Protein AF-A0A938FQN4-F1 (afdb_monomer_lite)

Radius of gyration: 18.17 Å; chains: 1; bounding box: 41×41×53 Å

pLDDT: mean 82.66, std 16.76, range [34.72, 97.75]

Sequence (259 aa):
MSNLNVIVISVPNSNRLNPLKAQLYLSNKFRVYIQAAEMFDKHASEFSPNYSKQKQIYGRHLSEGEIGCTISHWTIYKNFRFSDAPCIILEDDARIPNITNFESLIEKFIRHNSSKNAVLSLLPWRQEMAHDKFRPKINRLVGRTPLTVGYVITPRAMQELYLVNKDYAYLPDWPPSSTVFYTSVTGVISHGDDETFSLIDVRGRFEVARNSLLYRLRLRCNLRPLQHFENFTEYLRALFLPGITWRLDVIRMKLFYFL

Structure (mmCIF, N/CA/C/O backbone):
data_AF-A0A938FQN4-F1
#
_entry.id   AF-A0A938FQN4-F1
#
loop_
_atom_site.group_PDB
_atom_site.id
_atom_site.type_symbol
_atom_site.label_atom_id
_atom_site.label_alt_id
_atom_site.label_comp_id
_atom_site.label_asym_id
_atom_site.label_entity_id
_atom_site.label_seq_id
_atom_site.pdbx_PDB_ins_code
_atom_site.Cartn_x
_atom_site.Cartn_y
_atom_site.Cartn_z
_atom_site.occupancy
_atom_site.B_iso_or_equiv
_atom_site.auth_seq_id
_atom_site.auth_comp_id
_atom_site.auth_asym_id
_atom_site.auth_atom_id
_atom_site.pdbx_PDB_model_num
ATOM 1 N N . MET A 1 1 ? -12.199 -11.218 20.299 1.00 56.75 1 MET A N 1
ATOM 2 C CA . MET A 1 1 ? -11.813 -11.097 18.874 1.00 56.75 1 MET A CA 1
ATOM 3 C C . MET A 1 1 ? -10.458 -11.758 18.714 1.00 56.75 1 MET A C 1
ATOM 5 O O . MET A 1 1 ? -9.649 -11.620 19.620 1.00 56.75 1 MET A O 1
ATOM 9 N N . SER A 1 2 ? -10.233 -12.511 17.637 1.00 75.06 2 SER A N 1
ATOM 10 C CA . SER A 1 2 ? -8.899 -13.031 17.311 1.00 75.06 2 SER A CA 1
ATOM 11 C C . SER A 1 2 ? -7.925 -11.874 17.083 1.00 75.06 2 SER A C 1
ATOM 13 O O . SER A 1 2 ? -8.333 -10.838 16.554 1.00 75.06 2 SER A O 1
ATOM 15 N N . ASN A 1 3 ? -6.659 -12.050 17.461 1.00 87.88 3 ASN A N 1
ATOM 16 C CA . ASN A 1 3 ? -5.632 -11.036 17.225 1.00 87.88 3 ASN A CA 1
ATOM 17 C C . ASN A 1 3 ? -5.502 -10.745 15.722 1.00 87.88 3 ASN A C 1
ATOM 19 O O . ASN A 1 3 ? -5.521 -11.665 14.902 1.00 87.88 3 ASN A O 1
ATOM 23 N N . LEU A 1 4 ? -5.372 -9.467 15.369 1.00 94.38 4 LEU A N 1
ATOM 24 C CA . LEU A 1 4 ? -5.142 -9.024 13.998 1.00 94.38 4 LEU A CA 1
ATOM 25 C C . LEU A 1 4 ? -3.674 -9.232 13.631 1.00 94.38 4 LEU A C 1
ATOM 27 O O . LEU A 1 4 ? -2.775 -8.863 14.389 1.00 94.38 4 LEU A O 1
ATOM 31 N N . ASN A 1 5 ? -3.433 -9.802 12.454 1.00 96.56 5 ASN A N 1
ATOM 32 C CA . ASN A 1 5 ? -2.081 -10.012 11.952 1.00 96.56 5 ASN A CA 1
ATOM 33 C C . ASN A 1 5 ? -1.498 -8.676 11.476 1.00 96.56 5 ASN A C 1
ATOM 35 O O . ASN A 1 5 ? -2.072 -8.021 10.603 1.00 96.56 5 ASN A O 1
ATOM 39 N N . VAL A 1 6 ? -0.349 -8.299 12.032 1.00 97.75 6 VAL A N 1
ATOM 40 C CA . VAL A 1 6 ? 0.465 -7.162 11.592 1.00 97.75 6 VAL A CA 1
ATOM 41 C C . VAL A 1 6 ? 1.744 -7.722 10.992 1.00 97.75 6 VAL A C 1
ATOM 43 O O . VAL A 1 6 ? 2.534 -8.332 11.705 1.00 97.75 6 VAL A O 1
ATOM 46 N N . ILE A 1 7 ? 1.951 -7.530 9.697 1.00 97.56 7 ILE A N 1
ATOM 47 C CA . ILE A 1 7 ? 3.187 -7.884 9.008 1.00 97.56 7 ILE A CA 1
ATOM 48 C C . ILE A 1 7 ? 4.024 -6.618 8.863 1.00 97.56 7 ILE A C 1
ATOM 50 O O . ILE A 1 7 ? 3.559 -5.634 8.289 1.00 97.56 7 ILE A O 1
ATOM 54 N N . VAL A 1 8 ? 5.247 -6.642 9.381 1.00 97.19 8 VAL A N 1
ATOM 55 C CA . VAL A 1 8 ? 6.188 -5.527 9.283 1.00 97.19 8 VAL A CA 1
ATOM 56 C C . VAL A 1 8 ? 7.325 -5.896 8.340 1.00 97.19 8 VAL A C 1
ATOM 58 O O . VAL A 1 8 ? 8.021 -6.884 8.579 1.00 97.19 8 VAL A O 1
ATOM 61 N N . ILE A 1 9 ? 7.511 -5.102 7.288 1.00 95.69 9 ILE A N 1
ATOM 62 C CA . ILE A 1 9 ? 8.652 -5.175 6.374 1.00 95.69 9 ILE A CA 1
ATOM 63 C C . ILE A 1 9 ? 9.819 -4.454 7.040 1.00 95.69 9 ILE A C 1
ATOM 65 O O . ILE A 1 9 ? 9.741 -3.252 7.276 1.00 95.69 9 ILE A O 1
ATOM 69 N N . SER A 1 10 ? 10.890 -5.177 7.351 1.00 95.31 10 SER A N 1
ATOM 70 C CA . SER A 1 10 ? 12.053 -4.623 8.046 1.00 95.31 10 SER A CA 1
ATOM 71 C C . SER A 1 10 ? 13.308 -4.754 7.214 1.00 95.31 10 SER A C 1
ATOM 73 O O . SER A 1 10 ? 13.647 -5.852 6.771 1.00 95.31 10 SER A O 1
ATOM 75 N N . VAL A 1 11 ? 14.055 -3.659 7.083 1.00 91.62 11 VAL A N 1
ATOM 76 C CA . VAL A 1 11 ? 15.388 -3.705 6.483 1.00 91.62 11 VAL A CA 1
ATOM 77 C C . VAL A 1 11 ? 16.267 -4.655 7.313 1.00 91.62 11 VAL A C 1
ATOM 79 O O . VAL A 1 11 ? 16.317 -4.514 8.543 1.00 91.62 11 VAL A O 1
ATOM 82 N N . PRO A 1 12 ? 16.937 -5.641 6.686 1.00 89.81 12 PRO A N 1
ATOM 83 C CA . PRO A 1 12 ? 17.805 -6.570 7.400 1.00 89.81 12 PRO A CA 1
ATOM 84 C C . PRO A 1 12 ? 18.898 -5.842 8.189 1.00 89.81 12 PRO A C 1
ATOM 86 O O . PRO A 1 12 ? 19.458 -4.855 7.717 1.00 89.81 12 PRO A O 1
ATOM 89 N N . ASN A 1 13 ? 19.221 -6.348 9.382 1.00 89.81 13 ASN A N 1
ATOM 90 C CA . ASN A 1 13 ? 20.274 -5.809 10.257 1.00 89.81 13 ASN A CA 1
ATOM 91 C C . ASN A 1 13 ? 20.103 -4.321 10.628 1.00 89.81 13 ASN A C 1
ATOM 93 O O . ASN A 1 13 ? 21.078 -3.641 10.945 1.00 89.81 13 ASN A O 1
ATOM 97 N N . SER A 1 14 ? 18.871 -3.808 10.595 1.00 88.12 14 SER A N 1
ATOM 98 C CA . SER A 1 14 ? 18.554 -2.424 10.936 1.00 88.12 14 SER A CA 1
ATOM 99 C C . SER A 1 14 ? 17.856 -2.306 12.291 1.00 88.12 14 SER A C 1
ATOM 101 O O . SER A 1 14 ? 17.026 -3.137 12.653 1.00 88.12 14 SER A O 1
ATOM 103 N N . ASN A 1 15 ? 18.130 -1.214 13.010 1.00 89.62 15 ASN A N 1
ATOM 104 C CA . ASN A 1 15 ? 17.417 -0.854 14.242 1.00 89.62 15 ASN A CA 1
ATOM 105 C C . ASN A 1 15 ? 16.137 -0.036 13.986 1.00 89.62 15 ASN A C 1
ATOM 107 O O . ASN A 1 15 ? 15.420 0.273 14.939 1.00 89.62 15 ASN A O 1
ATOM 111 N N . ARG A 1 16 ? 15.825 0.291 12.719 1.00 88.88 16 ARG A N 1
ATOM 112 C CA . ARG A 1 16 ? 14.669 1.122 12.316 1.00 88.88 16 ARG A CA 1
ATOM 113 C C . ARG A 1 16 ? 13.332 0.591 12.832 1.00 88.88 16 ARG A C 1
ATOM 115 O O . ARG A 1 16 ? 12.449 1.380 13.141 1.00 88.88 16 ARG A O 1
ATOM 122 N N . LEU A 1 17 ? 13.218 -0.728 12.988 1.00 93.62 17 LEU A N 1
ATOM 123 C CA . LEU A 1 17 ? 12.026 -1.415 13.481 1.00 93.62 17 LEU A CA 1
ATOM 124 C C . LEU A 1 17 ? 11.711 -1.132 14.960 1.00 93.62 17 LEU A C 1
ATOM 126 O O . LEU A 1 17 ? 10.553 -1.239 15.368 1.00 93.62 17 LEU A O 1
ATOM 130 N N . ASN A 1 18 ? 12.715 -0.823 15.787 1.00 94.38 18 ASN A N 1
ATOM 131 C CA . ASN A 1 18 ? 12.554 -0.813 17.245 1.00 94.38 18 ASN A CA 1
ATOM 132 C C . ASN A 1 18 ? 11.465 0.162 17.735 1.00 94.38 18 ASN A C 1
ATOM 134 O O . ASN A 1 18 ? 10.623 -0.273 18.528 1.00 94.38 18 ASN A O 1
ATOM 138 N N . PRO A 1 19 ? 11.396 1.420 17.251 1.00 93.81 19 PRO A N 1
ATOM 139 C CA . PRO A 1 19 ? 10.337 2.345 17.650 1.00 93.81 19 PRO A CA 1
ATOM 140 C C . PRO A 1 19 ? 8.936 1.842 17.279 1.00 93.81 19 PRO A C 1
ATOM 142 O O . PRO A 1 19 ? 8.037 1.840 18.121 1.00 93.81 19 PRO A O 1
ATOM 145 N N . LEU A 1 20 ? 8.753 1.338 16.053 1.00 95.50 20 LEU A N 1
ATOM 146 C CA . LEU A 1 20 ? 7.467 0.796 15.608 1.00 95.50 20 LEU A CA 1
ATOM 147 C C . LEU A 1 20 ? 7.059 -0.434 16.428 1.00 95.50 20 LEU A C 1
ATOM 149 O O . LEU A 1 20 ? 5.905 -0.568 16.838 1.00 95.50 20 LEU A O 1
ATOM 153 N N . LYS A 1 21 ? 8.010 -1.328 16.707 1.00 96.00 21 LYS A N 1
ATOM 154 C CA . LYS A 1 21 ? 7.782 -2.525 17.522 1.00 96.00 21 LYS A CA 1
ATOM 155 C C . LYS A 1 21 ? 7.320 -2.155 18.934 1.00 96.00 21 LYS A C 1
ATOM 157 O O . LYS A 1 21 ? 6.360 -2.746 19.424 1.00 96.00 21 LYS A O 1
ATOM 162 N N . ALA A 1 22 ? 7.946 -1.153 19.556 1.00 95.62 22 ALA A N 1
ATOM 163 C CA . ALA A 1 22 ? 7.526 -0.641 20.859 1.00 95.62 22 ALA A CA 1
ATOM 164 C C . ALA A 1 22 ? 6.091 -0.083 20.823 1.00 95.62 22 ALA A C 1
ATOM 166 O O . ALA A 1 22 ? 5.298 -0.393 21.709 1.00 95.62 22 ALA A O 1
ATOM 167 N N . GLN A 1 23 ? 5.730 0.667 19.774 1.00 96.44 23 GLN A N 1
ATOM 168 C CA . GLN A 1 23 ? 4.374 1.203 19.589 1.00 96.44 23 GLN A CA 1
ATOM 169 C C . GLN A 1 23 ? 3.323 0.099 19.397 1.00 96.44 23 GLN A C 1
ATOM 171 O O . GLN A 1 23 ? 2.247 0.169 19.989 1.00 96.44 23 GLN A O 1
ATOM 176 N N . LEU A 1 24 ? 3.627 -0.937 18.608 1.00 97.12 24 LEU A N 1
ATOM 177 C CA . LEU A 1 24 ? 2.714 -2.062 18.376 1.00 97.12 24 LEU A CA 1
ATOM 178 C C . LEU A 1 24 ? 2.446 -2.869 19.655 1.00 97.12 24 LEU A C 1
ATOM 180 O O . LEU A 1 24 ? 1.319 -3.320 19.854 1.00 97.12 24 LEU A O 1
ATOM 184 N N . TYR A 1 25 ? 3.439 -3.012 20.540 1.00 95.50 25 TYR A N 1
ATOM 185 C CA . TYR A 1 25 ? 3.278 -3.716 21.819 1.00 95.50 25 TYR A CA 1
ATOM 186 C C . TYR A 1 25 ? 2.471 -2.959 22.875 1.00 95.50 25 TYR A C 1
ATOM 188 O O . TYR A 1 25 ? 2.117 -3.547 23.896 1.00 95.50 25 TYR A O 1
ATOM 196 N N . LEU A 1 26 ? 2.112 -1.696 22.625 1.00 96.44 26 LEU A N 1
ATOM 197 C CA . LEU A 1 26 ? 1.128 -0.994 23.452 1.00 96.44 26 LEU A CA 1
ATOM 198 C C . LEU A 1 26 ? -0.282 -1.593 23.309 1.00 96.44 26 LEU A C 1
ATOM 200 O O . LEU A 1 26 ? -1.150 -1.310 24.132 1.00 96.44 26 LEU A O 1
ATOM 204 N N . SER A 1 27 ? -0.515 -2.421 22.284 1.00 95.88 27 SER A N 1
ATOM 205 C CA . SER A 1 27 ? -1.771 -3.130 22.057 1.00 95.88 27 SER A CA 1
ATOM 206 C C . SER A 1 27 ? -1.621 -4.634 22.263 1.00 95.88 27 SER A C 1
ATOM 208 O O . SER A 1 27 ? -0.691 -5.265 21.764 1.00 95.88 27 SER A O 1
ATOM 210 N N . ASN A 1 28 ? -2.611 -5.243 22.915 1.00 95.62 28 ASN A N 1
ATOM 211 C CA . ASN A 1 28 ? -2.743 -6.698 23.008 1.00 95.62 28 ASN A CA 1
ATOM 212 C C . ASN A 1 28 ? -3.548 -7.312 21.846 1.00 95.62 28 ASN A C 1
ATOM 214 O O . ASN A 1 28 ? -3.720 -8.531 21.802 1.00 95.62 28 ASN A O 1
ATOM 218 N N . LYS A 1 29 ? -4.048 -6.495 20.907 1.00 95.75 29 LYS A N 1
ATOM 219 C CA . LYS A 1 29 ? -4.882 -6.946 19.781 1.00 95.75 29 LYS A CA 1
ATOM 220 C C . LYS A 1 29 ? -4.071 -7.416 18.580 1.00 95.75 29 LYS A C 1
ATOM 222 O O . LYS A 1 29 ? -4.647 -7.985 17.653 1.00 95.75 29 LYS A O 1
ATOM 227 N N . PHE A 1 30 ? -2.764 -7.167 18.559 1.00 96.50 30 PHE A N 1
ATOM 228 C CA . PHE A 1 30 ? -1.920 -7.422 17.398 1.00 96.50 30 PHE A CA 1
ATOM 229 C C . PHE A 1 30 ? -1.044 -8.655 17.573 1.00 96.50 30 PHE A C 1
ATOM 231 O O . PHE A 1 30 ? -0.396 -8.857 18.599 1.00 96.50 30 PHE A O 1
ATOM 238 N N . ARG A 1 31 ? -0.986 -9.471 16.521 1.00 96.38 31 ARG A N 1
ATOM 239 C CA . ARG A 1 31 ? 0.025 -10.510 16.351 1.00 96.38 31 ARG A CA 1
ATOM 240 C C . ARG A 1 31 ? 1.020 -10.032 15.303 1.00 96.38 31 ARG A C 1
ATOM 242 O O . ARG A 1 31 ? 0.678 -9.938 14.128 1.00 96.38 31 ARG A O 1
ATOM 249 N N . VAL A 1 32 ? 2.231 -9.712 15.747 1.00 96.75 32 VAL A N 1
ATOM 250 C CA . VAL A 1 32 ? 3.262 -9.112 14.896 1.00 96.75 32 VAL A CA 1
ATOM 251 C C . VAL A 1 32 ? 4.122 -10.196 14.245 1.00 96.75 32 VAL A C 1
ATOM 253 O O . VAL A 1 32 ? 4.671 -11.058 14.931 1.00 96.75 32 VAL A O 1
ATOM 256 N N . TYR A 1 33 ? 4.258 -10.118 12.926 1.00 96.81 33 TYR A N 1
ATOM 257 C CA . TYR A 1 33 ? 5.154 -10.909 12.091 1.00 96.81 33 TYR A CA 1
ATOM 258 C C . TYR A 1 33 ? 6.185 -9.967 11.481 1.00 96.81 33 TYR A C 1
ATOM 260 O O . TYR A 1 33 ? 5.820 -8.947 10.903 1.00 96.81 33 TYR A O 1
ATOM 268 N N . ILE A 1 34 ? 7.464 -10.303 11.601 1.00 96.44 34 ILE A N 1
ATOM 269 C CA . ILE A 1 34 ? 8.542 -9.527 10.988 1.00 96.44 34 ILE A CA 1
ATOM 270 C C . ILE A 1 34 ? 8.972 -10.269 9.732 1.00 96.44 34 ILE A C 1
ATOM 272 O O . ILE A 1 34 ? 9.336 -11.443 9.800 1.00 96.44 34 ILE A O 1
ATOM 276 N N . GLN A 1 35 ? 8.922 -9.581 8.599 1.00 95.69 35 GLN A N 1
ATOM 277 C CA . GLN A 1 35 ? 9.415 -10.072 7.326 1.00 95.69 35 GLN A CA 1
ATOM 278 C C . GLN A 1 35 ? 10.597 -9.208 6.894 1.00 95.69 35 GLN A C 1
ATOM 280 O O . GLN A 1 35 ? 10.508 -7.982 6.876 1.00 95.69 35 GLN A O 1
ATOM 285 N N . ALA A 1 36 ? 11.715 -9.852 6.568 1.00 95.38 36 ALA A N 1
ATOM 286 C CA . ALA A 1 36 ? 12.864 -9.155 6.016 1.00 95.38 36 ALA A CA 1
ATOM 287 C C . ALA A 1 36 ? 12.484 -8.502 4.678 1.00 95.38 36 ALA A C 1
ATOM 289 O O . ALA A 1 36 ? 11.817 -9.123 3.848 1.00 95.38 36 ALA A O 1
ATOM 290 N N . ALA A 1 37 ? 12.891 -7.249 4.494 1.00 93.44 37 ALA A N 1
ATOM 291 C CA . ALA A 1 37 ? 12.783 -6.560 3.222 1.00 93.44 37 ALA A CA 1
ATOM 292 C C . ALA A 1 37 ? 13.700 -7.233 2.196 1.00 93.44 37 ALA A C 1
ATOM 294 O O . ALA A 1 37 ? 14.844 -7.584 2.494 1.00 93.44 37 ALA A O 1
ATOM 295 N N . GLU A 1 38 ? 13.188 -7.379 0.984 1.00 93.62 38 GLU A N 1
ATOM 296 C CA . GLU A 1 38 ? 13.918 -7.903 -0.159 1.00 93.62 38 GLU A CA 1
ATOM 297 C C . GLU A 1 38 ? 14.834 -6.809 -0.709 1.00 93.62 38 GLU A C 1
ATOM 299 O O . GLU A 1 38 ? 14.377 -5.778 -1.212 1.00 93.62 38 GLU A O 1
ATOM 304 N N . MET A 1 39 ? 16.142 -7.037 -0.608 1.00 90.88 39 MET A N 1
ATOM 305 C CA . MET A 1 39 ? 17.167 -6.139 -1.134 1.00 90.88 39 MET A CA 1
ATOM 306 C C . MET A 1 39 ? 17.512 -6.586 -2.555 1.00 90.88 39 MET A C 1
ATOM 308 O O . MET A 1 39 ? 18.326 -7.486 -2.751 1.00 90.88 39 MET A O 1
ATOM 312 N N . PHE A 1 40 ? 16.837 -6.006 -3.549 1.00 92.94 40 PHE A N 1
ATOM 313 C CA . PHE A 1 40 ? 17.068 -6.361 -4.946 1.00 92.94 40 PHE A CA 1
ATOM 314 C C . PHE A 1 40 ? 18.431 -5.854 -5.423 1.00 92.94 40 PHE A C 1
ATOM 316 O O . PHE A 1 40 ? 18.732 -4.672 -5.296 1.00 92.94 40 PHE A O 1
ATOM 323 N N . ASP A 1 41 ? 19.203 -6.749 -6.029 1.00 92.06 41 ASP A N 1
ATOM 324 C CA . ASP A 1 41 ? 20.450 -6.462 -6.734 1.00 92.06 41 ASP A CA 1
ATOM 325 C C . ASP A 1 41 ? 20.343 -7.100 -8.120 1.00 92.06 41 ASP A C 1
ATOM 327 O O . ASP A 1 41 ? 20.080 -8.301 -8.242 1.00 92.06 41 ASP A O 1
ATOM 331 N N . LYS A 1 42 ? 20.527 -6.309 -9.179 1.00 89.69 42 LYS A N 1
ATOM 332 C CA . LYS A 1 42 ? 20.345 -6.787 -10.557 1.00 89.69 42 LYS A CA 1
ATOM 333 C C . LYS A 1 42 ? 21.285 -7.942 -10.945 1.00 89.69 42 LYS A C 1
ATOM 335 O O . LYS A 1 42 ? 20.978 -8.685 -11.877 1.00 89.69 42 LYS A O 1
ATOM 340 N N . HIS A 1 43 ? 22.431 -8.064 -10.286 1.00 90.69 43 HIS A N 1
ATOM 341 C CA . HIS A 1 43 ? 23.464 -9.054 -10.577 1.00 90.69 43 HIS A CA 1
ATOM 342 C C . HIS A 1 43 ? 23.405 -10.279 -9.660 1.00 90.69 43 HIS A C 1
ATOM 344 O O . HIS A 1 43 ? 23.917 -11.329 -10.047 1.00 90.69 43 HIS A O 1
ATOM 350 N N . ALA A 1 44 ? 22.788 -10.162 -8.482 1.00 89.56 44 ALA A N 1
ATOM 351 C CA . ALA A 1 44 ? 22.719 -11.244 -7.496 1.00 89.56 44 ALA A CA 1
ATOM 352 C C . ALA A 1 44 ? 21.306 -11.815 -7.269 1.00 89.56 44 ALA A C 1
ATOM 354 O O . ALA A 1 44 ? 21.174 -12.901 -6.707 1.00 89.56 44 ALA A O 1
ATOM 355 N N . SER A 1 45 ? 20.249 -11.106 -7.673 1.00 89.88 45 SER A N 1
ATOM 356 C CA . SER A 1 45 ? 18.867 -11.515 -7.410 1.00 89.88 45 SER A CA 1
ATOM 357 C C . SER A 1 45 ? 18.356 -12.581 -8.385 1.00 89.88 45 SER A C 1
ATOM 359 O O . SER A 1 45 ? 18.611 -12.521 -9.585 1.00 89.88 45 SER A O 1
ATOM 361 N N . GLU A 1 46 ? 17.555 -13.523 -7.878 1.00 92.56 46 GLU A N 1
ATOM 362 C CA . GLU A 1 46 ? 16.805 -14.490 -8.697 1.00 92.56 46 GLU A CA 1
ATOM 363 C C . GLU A 1 46 ? 15.554 -13.884 -9.359 1.00 92.56 46 GLU A C 1
ATOM 365 O O . GLU A 1 46 ? 14.971 -14.465 -10.279 1.00 92.56 46 GLU A O 1
ATOM 370 N N . PHE A 1 47 ? 15.118 -12.708 -8.901 1.00 93.50 47 PHE A N 1
ATOM 371 C CA . PHE A 1 47 ? 13.935 -12.048 -9.431 1.00 93.50 47 PHE A CA 1
ATOM 372 C C . PHE A 1 47 ? 14.229 -11.419 -10.795 1.00 93.50 47 PHE A C 1
ATOM 374 O O . PHE A 1 47 ? 15.279 -10.826 -11.022 1.00 93.50 47 PHE A O 1
ATOM 381 N N . SER A 1 48 ? 13.260 -11.509 -11.707 1.00 94.00 48 SER A N 1
ATOM 382 C CA . SER A 1 48 ? 13.363 -10.968 -13.069 1.00 94.00 48 SER A CA 1
ATOM 383 C C . SER A 1 48 ? 12.298 -9.891 -13.310 1.00 94.00 48 SER A C 1
ATOM 385 O O . SER A 1 48 ? 11.217 -10.208 -13.812 1.00 94.00 48 SER A O 1
ATOM 387 N N . PRO A 1 49 ? 12.555 -8.619 -12.942 1.00 95.12 49 PRO A N 1
ATOM 388 C CA . PRO A 1 49 ? 11.604 -7.534 -13.154 1.00 95.12 49 PRO A CA 1
ATOM 389 C C . PRO A 1 49 ? 11.338 -7.281 -14.639 1.00 95.12 49 PRO A C 1
ATOM 391 O O . PRO A 1 49 ? 12.252 -7.279 -15.469 1.00 95.12 49 PRO A O 1
ATOM 394 N N . ASN A 1 50 ? 10.088 -6.981 -14.983 1.00 94.56 50 ASN A N 1
ATOM 395 C CA . ASN A 1 50 ? 9.699 -6.636 -16.347 1.00 94.56 50 ASN A CA 1
ATOM 396 C C . ASN A 1 50 ? 10.119 -5.198 -16.712 1.00 94.56 50 ASN A C 1
ATOM 398 O O . ASN A 1 50 ? 9.307 -4.269 -16.752 1.00 94.56 50 ASN A O 1
ATOM 402 N N . TYR A 1 51 ? 11.409 -5.005 -16.998 1.00 92.44 51 TYR A N 1
ATOM 403 C CA . TYR A 1 51 ? 11.990 -3.696 -17.324 1.00 92.44 51 TYR A CA 1
ATOM 404 C C . TYR A 1 51 ? 11.360 -3.029 -18.552 1.00 92.44 51 TYR A C 1
ATOM 406 O O . TYR A 1 51 ? 11.227 -1.804 -18.585 1.00 92.44 51 TYR A O 1
ATOM 414 N N . SER A 1 52 ? 10.940 -3.821 -19.547 1.00 90.62 52 SER A N 1
ATOM 415 C CA . SER 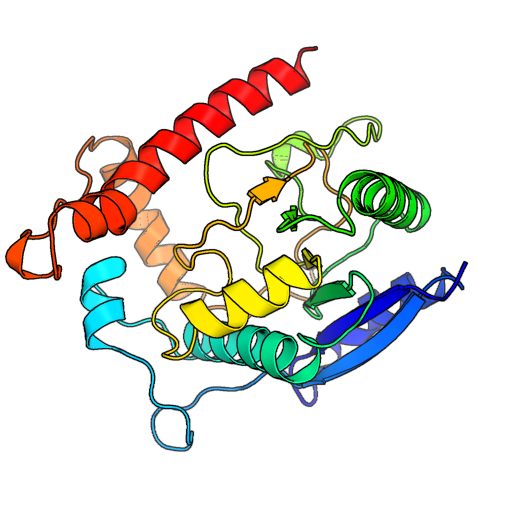A 1 52 ? 10.241 -3.302 -20.728 1.00 90.62 52 SER A CA 1
ATOM 416 C C . SER A 1 52 ? 8.953 -2.600 -20.306 1.00 90.62 52 SER A C 1
ATOM 418 O O . SER A 1 52 ? 8.768 -1.411 -20.578 1.00 90.62 52 SER A O 1
ATOM 420 N N . LYS A 1 53 ? 8.115 -3.292 -19.529 1.00 88.25 53 LYS A N 1
ATOM 421 C CA . LYS A 1 53 ? 6.849 -2.757 -19.029 1.00 88.25 53 LYS A CA 1
ATOM 422 C C . LYS A 1 53 ? 7.049 -1.593 -18.056 1.00 88.25 53 LYS A C 1
ATOM 424 O O . LYS A 1 53 ? 6.342 -0.592 -18.153 1.00 88.25 53 LYS A O 1
ATOM 429 N N . GLN A 1 54 ? 8.076 -1.636 -17.204 1.00 89.12 54 GLN A N 1
ATOM 430 C CA . GLN A 1 54 ? 8.456 -0.485 -16.372 1.00 89.12 54 GLN A CA 1
ATOM 431 C C . GLN A 1 54 ? 8.778 0.750 -17.226 1.00 89.12 54 GLN A C 1
ATOM 433 O O . GLN A 1 54 ? 8.263 1.836 -16.963 1.00 89.12 54 GLN A O 1
ATOM 438 N N . LYS A 1 55 ? 9.564 0.598 -18.301 1.00 84.88 55 LYS A N 1
ATOM 439 C CA . LYS A 1 55 ? 9.861 1.700 -19.226 1.00 84.88 55 LYS A CA 1
ATOM 440 C C . LYS A 1 55 ? 8.599 2.193 -19.944 1.00 84.88 55 LYS A C 1
ATOM 442 O O . LYS A 1 55 ? 8.447 3.398 -20.132 1.00 84.88 55 LYS A O 1
ATOM 447 N N . GLN A 1 56 ? 7.668 1.305 -20.288 1.00 81.62 56 GLN A N 1
ATOM 448 C CA . GLN A 1 56 ? 6.380 1.678 -20.885 1.00 81.62 56 GLN A CA 1
ATOM 449 C C . GLN A 1 56 ? 5.496 2.483 -19.918 1.00 81.62 56 GLN A C 1
ATOM 451 O O . GLN A 1 56 ? 4.922 3.490 -20.333 1.00 81.62 56 GLN A O 1
ATOM 456 N N . ILE A 1 57 ? 5.442 2.116 -18.631 1.00 80.38 57 ILE A N 1
ATOM 457 C CA . ILE A 1 57 ? 4.598 2.755 -17.599 1.00 80.38 57 ILE A CA 1
ATOM 458 C C . ILE A 1 57 ? 5.252 4.011 -17.014 1.00 80.38 57 ILE A C 1
ATOM 460 O O . ILE A 1 57 ? 4.658 5.090 -17.016 1.00 80.38 57 ILE A O 1
ATOM 464 N N . TYR A 1 58 ? 6.518 3.928 -16.603 1.00 80.88 58 TYR A N 1
ATOM 465 C CA . TYR A 1 58 ? 7.240 4.987 -15.884 1.00 80.88 58 TYR A CA 1
ATOM 466 C C . TYR A 1 58 ? 8.197 5.794 -16.760 1.00 80.88 58 TYR A C 1
ATOM 468 O O . TYR A 1 58 ? 8.436 6.965 -16.475 1.00 80.88 58 TYR A O 1
ATOM 476 N N . GLY A 1 59 ? 8.662 5.251 -17.889 1.00 80.75 59 GLY A N 1
ATOM 477 C CA . GLY A 1 59 ? 9.564 5.947 -18.832 1.00 80.75 59 GLY A CA 1
ATOM 478 C C . GLY A 1 59 ? 11.024 5.802 -18.472 1.00 80.75 59 GLY A C 1
ATOM 479 O O . GLY A 1 59 ? 11.892 6.321 -19.163 1.00 80.75 59 GLY A O 1
ATOM 480 N N . ARG A 1 60 ? 11.259 5.082 -17.385 1.00 86.00 60 ARG A N 1
ATOM 481 C CA . ARG A 1 60 ? 12.533 4.688 -16.824 1.00 86.00 60 ARG A CA 1
ATOM 482 C C . ARG A 1 60 ? 12.361 3.286 -16.259 1.00 86.00 60 ARG A C 1
ATOM 484 O O . ARG A 1 60 ? 11.234 2.824 -16.078 1.00 86.00 60 ARG A O 1
ATOM 491 N N . HIS A 1 61 ? 13.471 2.637 -15.960 1.00 88.94 61 HIS A N 1
ATOM 492 C CA . HIS A 1 61 ? 13.429 1.476 -15.084 1.00 88.94 61 HIS A CA 1
ATOM 493 C C . HIS A 1 61 ? 13.176 1.943 -13.648 1.00 88.94 61 HIS A C 1
ATOM 495 O O . HIS A 1 61 ? 13.525 3.074 -13.280 1.00 88.94 61 HIS A O 1
ATOM 501 N N . LEU A 1 62 ? 12.534 1.086 -12.861 1.00 87.75 62 LEU A N 1
ATOM 502 C CA . LEU A 1 62 ? 12.475 1.281 -11.420 1.00 87.75 62 LEU A CA 1
ATOM 503 C C . LEU A 1 62 ? 13.893 1.170 -10.839 1.00 87.75 62 LEU A C 1
ATOM 505 O O . LEU A 1 62 ? 14.732 0.448 -11.384 1.00 87.75 62 LEU A O 1
ATOM 509 N N . SER A 1 63 ? 14.176 1.925 -9.779 1.00 89.31 63 SER A N 1
ATOM 510 C CA . SER A 1 63 ? 15.430 1.776 -9.041 1.00 89.31 63 SER A CA 1
ATOM 511 C C . SER A 1 63 ? 15.454 0.429 -8.320 1.00 89.31 63 SER A C 1
ATOM 513 O O . SER A 1 63 ? 14.412 -0.188 -8.094 1.00 89.31 63 SER A O 1
ATOM 515 N N . GLU A 1 64 ? 16.635 -0.032 -7.923 1.00 90.75 64 GLU A N 1
ATOM 516 C CA . GLU A 1 64 ? 16.762 -1.288 -7.178 1.00 90.75 64 GLU A CA 1
ATOM 517 C C . GLU A 1 64 ? 15.972 -1.257 -5.862 1.00 90.75 64 GLU A C 1
ATOM 519 O O . GLU A 1 64 ? 15.288 -2.223 -5.543 1.00 90.75 64 GLU A O 1
ATOM 524 N N . GLY A 1 65 ? 15.944 -0.116 -5.164 1.00 88.06 65 GLY A N 1
ATOM 525 C CA . GLY A 1 65 ? 15.113 0.064 -3.969 1.00 88.06 65 GLY A CA 1
ATOM 526 C C . GLY A 1 65 ? 13.605 0.000 -4.253 1.00 88.06 65 GLY A C 1
ATOM 527 O O . GLY A 1 65 ? 12.859 -0.609 -3.491 1.00 88.06 65 GLY A O 1
ATOM 528 N N . GLU A 1 66 ? 13.141 0.571 -5.370 1.00 89.50 66 GLU A N 1
ATOM 529 C CA . GLU A 1 66 ? 11.733 0.466 -5.791 1.00 89.50 66 GLU A CA 1
ATOM 530 C C . GLU A 1 66 ? 11.354 -0.976 -6.163 1.00 89.50 66 GLU A C 1
ATOM 532 O O . GLU A 1 66 ? 10.256 -1.439 -5.840 1.00 89.50 66 GLU A O 1
ATOM 537 N N . ILE A 1 67 ? 12.263 -1.703 -6.817 1.00 92.81 67 ILE A N 1
ATOM 538 C CA . ILE A 1 67 ? 12.080 -3.117 -7.162 1.00 92.81 67 ILE A CA 1
ATOM 539 C C . ILE A 1 67 ? 12.080 -3.974 -5.889 1.00 92.81 67 ILE A C 1
ATOM 541 O O . ILE A 1 67 ? 11.175 -4.783 -5.714 1.00 92.81 67 ILE A O 1
ATOM 545 N N . GLY A 1 68 ? 13.022 -3.757 -4.969 1.00 93.25 68 GLY A N 1
ATOM 546 C CA . GLY A 1 68 ? 13.082 -4.453 -3.681 1.00 93.25 68 GLY A CA 1
ATOM 547 C C . GLY A 1 68 ? 11.825 -4.243 -2.834 1.00 93.25 68 GLY A C 1
ATOM 548 O O . GLY A 1 68 ? 11.234 -5.205 -2.339 1.00 93.25 68 GLY A O 1
ATOM 549 N N . CYS A 1 69 ? 11.322 -3.006 -2.760 1.00 91.00 69 CYS A N 1
ATOM 550 C CA . CYS A 1 69 ? 10.034 -2.695 -2.132 1.00 91.00 69 CYS A CA 1
ATOM 551 C C . CYS A 1 69 ? 8.879 -3.457 -2.815 1.00 91.00 69 CYS A C 1
ATOM 553 O O . CYS A 1 69 ? 8.082 -4.128 -2.155 1.00 91.00 69 CYS A O 1
ATOM 555 N N . THR A 1 70 ? 8.836 -3.451 -4.152 1.00 92.62 70 THR A N 1
ATOM 556 C CA . THR A 1 70 ? 7.836 -4.191 -4.942 1.00 92.62 70 THR A CA 1
ATOM 557 C C . THR A 1 70 ? 7.836 -5.688 -4.627 1.00 92.62 70 THR A C 1
ATOM 559 O O . THR A 1 70 ? 6.777 -6.268 -4.368 1.00 92.62 70 THR A O 1
ATOM 562 N N . ILE A 1 71 ? 9.016 -6.310 -4.619 1.00 95.25 71 ILE A N 1
ATOM 563 C CA . ILE A 1 71 ? 9.185 -7.737 -4.332 1.00 95.25 71 ILE A CA 1
ATOM 564 C C . ILE A 1 71 ? 8.798 -8.027 -2.878 1.00 95.25 71 ILE A C 1
ATOM 566 O O . ILE A 1 71 ? 8.050 -8.969 -2.643 1.00 95.25 71 ILE A O 1
ATOM 570 N N . SER A 1 72 ? 9.199 -7.190 -1.917 1.00 94.94 72 SER A N 1
ATOM 571 C CA . SER A 1 72 ? 8.859 -7.358 -0.493 1.00 94.94 72 SER A CA 1
ATOM 572 C C . SER A 1 72 ? 7.347 -7.462 -0.270 1.00 94.94 72 SER A C 1
ATOM 574 O O . SER A 1 72 ? 6.863 -8.403 0.366 1.00 94.94 72 SER A O 1
ATOM 576 N N . HIS A 1 73 ? 6.577 -6.537 -0.853 1.00 94.75 73 HIS A N 1
ATOM 577 C CA . HIS A 1 73 ? 5.114 -6.567 -0.769 1.00 94.75 73 HIS A CA 1
ATOM 578 C C . HIS A 1 73 ? 4.532 -7.776 -1.500 1.00 94.75 73 HIS A C 1
ATOM 580 O O . HIS A 1 73 ? 3.642 -8.447 -0.975 1.00 94.75 73 HIS A O 1
ATOM 586 N N . TRP A 1 74 ? 5.046 -8.093 -2.690 1.00 94.94 74 TRP A N 1
ATOM 587 C CA . TRP A 1 74 ? 4.598 -9.265 -3.434 1.00 94.94 74 TRP A CA 1
ATOM 588 C C . TRP A 1 74 ? 4.846 -10.571 -2.667 1.00 94.94 74 TRP A C 1
ATOM 590 O O . TRP A 1 74 ? 3.968 -11.434 -2.646 1.00 94.94 74 TRP A O 1
ATOM 600 N N . THR A 1 75 ? 5.985 -10.708 -1.984 1.00 95.56 75 THR A N 1
ATOM 601 C CA . THR A 1 75 ? 6.313 -11.867 -1.145 1.00 95.56 75 THR A CA 1
ATOM 602 C C . THR A 1 75 ? 5.372 -11.959 0.054 1.00 95.56 75 THR A C 1
ATOM 604 O O . THR A 1 75 ? 4.903 -13.052 0.372 1.00 95.56 75 THR A O 1
ATOM 607 N N . ILE A 1 76 ? 5.001 -10.837 0.684 1.00 95.44 76 ILE A N 1
ATOM 608 C CA . ILE A 1 76 ? 3.940 -10.843 1.708 1.00 95.44 76 ILE A CA 1
ATOM 609 C C . ILE A 1 76 ? 2.636 -11.360 1.111 1.00 95.44 76 ILE A C 1
ATOM 611 O O . ILE A 1 76 ? 2.027 -12.278 1.661 1.00 95.44 76 ILE A O 1
ATOM 615 N N . TYR A 1 77 ? 2.213 -10.835 -0.040 1.00 95.06 77 TYR A N 1
ATOM 616 C CA . TYR A 1 77 ? 0.986 -11.313 -0.670 1.00 95.06 77 TYR A CA 1
ATOM 617 C C . TYR A 1 77 ? 1.090 -12.801 -1.011 1.00 95.06 77 TYR A C 1
ATOM 619 O O . TYR A 1 77 ? 0.153 -13.558 -0.778 1.00 95.06 77 TYR A O 1
ATOM 627 N N . LYS A 1 78 ? 2.252 -13.264 -1.480 1.00 95.12 78 LYS A N 1
ATOM 628 C CA . LYS A 1 78 ? 2.505 -14.677 -1.755 1.00 95.12 78 LYS A CA 1
ATOM 629 C C . LYS A 1 78 ? 2.281 -15.538 -0.508 1.00 95.12 78 LYS A C 1
ATOM 631 O O . LYS A 1 78 ? 1.627 -16.574 -0.614 1.00 95.12 78 LYS A O 1
ATOM 636 N N . ASN A 1 79 ? 2.789 -15.102 0.639 1.00 95.31 79 ASN A N 1
ATOM 637 C CA . ASN A 1 79 ? 2.784 -15.873 1.881 1.00 95.31 79 ASN A CA 1
ATOM 638 C C . ASN A 1 79 ? 1.440 -15.806 2.623 1.00 95.31 79 ASN A C 1
ATOM 640 O O . ASN A 1 79 ? 1.052 -16.776 3.269 1.00 95.31 79 ASN A O 1
ATOM 644 N N . PHE A 1 80 ? 0.714 -1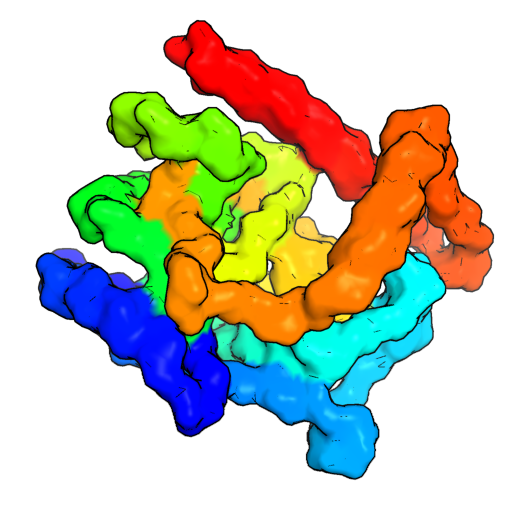4.691 2.507 1.00 94.31 80 PHE A N 1
ATOM 645 C CA . PHE A 1 80 ? -0.484 -14.421 3.309 1.00 94.31 80 PHE A CA 1
ATOM 646 C C . PHE A 1 80 ? -1.796 -14.387 2.504 1.00 94.31 80 PHE A C 1
ATOM 648 O O . PHE A 1 80 ? -2.860 -14.268 3.108 1.00 94.31 80 PHE A O 1
ATOM 655 N N . ARG A 1 81 ? -1.784 -14.549 1.168 1.00 91.19 81 ARG A N 1
ATOM 656 C CA . ARG A 1 81 ? -3.005 -14.495 0.320 1.00 91.19 81 ARG A CA 1
ATOM 657 C C . ARG A 1 81 ? -4.092 -15.520 0.663 1.00 91.19 81 ARG A C 1
ATOM 659 O O . ARG A 1 81 ? -5.233 -15.359 0.236 1.00 91.19 81 ARG A O 1
ATOM 666 N N . PHE A 1 82 ? -3.741 -16.585 1.379 1.00 91.94 82 PHE A N 1
ATOM 667 C CA . PHE A 1 82 ? -4.679 -17.609 1.851 1.00 91.94 82 PHE A CA 1
ATOM 668 C C . PHE A 1 82 ? -5.096 -17.398 3.311 1.00 91.94 82 PHE A C 1
ATOM 670 O O . PHE A 1 82 ? -5.673 -18.291 3.917 1.00 91.94 82 PHE A O 1
ATOM 677 N N . SER A 1 83 ? -4.785 -16.239 3.897 1.00 91.00 83 SER A N 1
ATOM 678 C CA . SER A 1 83 ? -5.300 -15.876 5.211 1.00 91.00 83 SER A CA 1
ATOM 679 C C . SER A 1 83 ? -6.810 -15.655 5.144 1.00 91.00 83 SER A C 1
ATOM 681 O O . SER A 1 83 ? -7.300 -14.949 4.264 1.00 91.00 83 SER A O 1
ATOM 683 N N . ASP A 1 84 ? -7.539 -16.199 6.116 1.00 91.94 84 ASP A N 1
ATOM 684 C CA . ASP A 1 84 ? -8.992 -16.023 6.230 1.00 91.94 84 ASP A CA 1
ATOM 685 C C . ASP A 1 84 ? -9.395 -14.655 6.812 1.00 91.94 84 ASP A C 1
ATOM 687 O O . ASP A 1 84 ? -10.580 -14.332 6.907 1.00 91.94 84 ASP A O 1
ATOM 691 N N . ALA A 1 85 ? -8.420 -13.831 7.210 1.00 94.19 85 ALA A N 1
ATOM 692 C CA . ALA A 1 85 ? -8.647 -12.553 7.868 1.00 94.19 85 ALA A CA 1
ATOM 693 C C . ALA A 1 85 ? -7.878 -11.408 7.189 1.00 94.19 85 ALA A C 1
ATOM 695 O O . ALA A 1 85 ? -6.809 -11.627 6.618 1.00 94.19 85 ALA A O 1
ATOM 696 N N . PRO A 1 86 ? -8.386 -10.162 7.263 1.00 96.50 86 PRO A N 1
ATOM 697 C CA . PRO A 1 86 ? -7.615 -8.993 6.867 1.00 96.50 86 PRO A CA 1
ATOM 698 C C . PRO A 1 86 ? -6.309 -8.865 7.657 1.00 96.50 86 PRO A C 1
ATOM 700 O O . PRO A 1 86 ? -6.266 -9.136 8.859 1.00 96.50 86 PRO A O 1
ATOM 703 N N . CYS A 1 87 ? -5.275 -8.379 6.980 1.00 96.44 87 CYS A N 1
ATOM 704 C CA . CYS A 1 87 ? -3.955 -8.141 7.549 1.00 96.44 87 CYS A CA 1
ATOM 705 C C . CYS A 1 87 ? -3.624 -6.650 7.536 1.00 96.44 87 CYS A C 1
ATOM 707 O O . CYS A 1 87 ? -4.101 -5.894 6.687 1.00 96.44 87 CYS A O 1
ATOM 709 N N . ILE A 1 88 ? -2.766 -6.243 8.460 1.00 97.44 88 ILE A N 1
ATOM 710 C CA . ILE A 1 88 ? -2.126 -4.931 8.465 1.00 97.44 88 ILE A CA 1
ATOM 711 C C . ILE A 1 88 ? -0.705 -5.137 7.945 1.00 97.44 88 ILE A C 1
ATOM 713 O O . ILE A 1 88 ? -0.017 -6.042 8.411 1.00 97.44 88 ILE A O 1
ATOM 717 N N . ILE A 1 89 ? -0.271 -4.330 6.984 1.00 96.44 89 ILE A N 1
ATOM 718 C CA . ILE A 1 89 ? 1.099 -4.340 6.466 1.00 96.44 89 ILE A CA 1
ATOM 719 C C . ILE A 1 89 ? 1.712 -2.977 6.768 1.00 96.44 89 ILE A C 1
ATOM 721 O O . ILE A 1 89 ? 1.073 -1.961 6.502 1.00 96.44 89 ILE A O 1
ATOM 725 N N . LEU A 1 90 ? 2.909 -2.962 7.35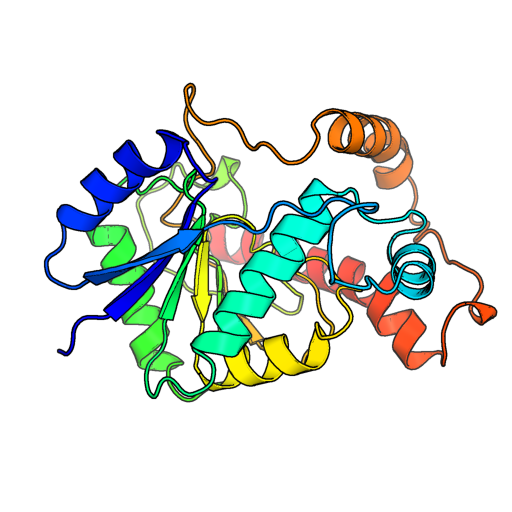3 1.00 96.31 90 LEU A N 1
ATOM 726 C CA . LEU A 1 90 ? 3.657 -1.762 7.734 1.00 96.31 90 LEU A CA 1
ATOM 727 C C . LEU A 1 90 ? 5.113 -1.888 7.271 1.00 96.31 90 LEU A C 1
ATOM 729 O O . LEU A 1 90 ? 5.670 -2.982 7.291 1.00 96.31 90 LEU A O 1
ATOM 733 N N . GLU A 1 91 ? 5.737 -0.779 6.904 1.00 94.19 91 GLU A N 1
ATOM 734 C CA . GLU A 1 91 ? 7.192 -0.665 6.781 1.00 94.19 91 GLU A CA 1
ATOM 735 C C . GLU A 1 91 ? 7.809 -0.343 8.152 1.00 94.19 91 GLU A C 1
ATOM 737 O O . GLU A 1 91 ? 7.137 0.168 9.049 1.00 94.19 91 GLU A O 1
ATOM 742 N N . ASP A 1 92 ? 9.086 -0.666 8.343 1.00 93.50 92 ASP A N 1
ATOM 743 C CA . ASP A 1 92 ? 9.825 -0.457 9.597 1.00 93.50 92 ASP A CA 1
ATOM 744 C C . ASP A 1 92 ? 9.985 1.017 9.996 1.00 93.50 92 ASP A C 1
ATOM 746 O O . ASP A 1 92 ? 10.216 1.323 11.168 1.00 93.50 92 ASP A O 1
ATOM 750 N N . ASP A 1 93 ? 9.812 1.940 9.055 1.00 91.25 93 ASP A N 1
ATOM 751 C CA . ASP A 1 93 ? 9.769 3.378 9.309 1.00 91.25 93 ASP A CA 1
ATOM 752 C C . ASP A 1 93 ? 8.354 3.936 9.522 1.00 91.25 93 ASP A C 1
ATOM 754 O O . ASP A 1 93 ? 8.194 5.142 9.715 1.00 91.25 93 ASP A O 1
ATOM 758 N N . ALA A 1 94 ? 7.319 3.094 9.581 1.00 93.06 94 ALA A N 1
ATOM 759 C CA . ALA A 1 94 ? 6.005 3.551 10.008 1.00 93.06 94 ALA A CA 1
ATOM 760 C C . ALA A 1 94 ? 6.060 4.037 11.465 1.00 93.06 94 ALA A C 1
ATOM 762 O O . ALA A 1 94 ? 6.714 3.440 12.328 1.00 93.06 94 ALA A O 1
ATOM 763 N N . ARG A 1 95 ? 5.343 5.121 11.761 1.00 93.00 95 ARG A N 1
ATOM 764 C CA . ARG A 1 95 ? 5.151 5.619 13.129 1.00 93.00 95 ARG A CA 1
ATOM 765 C C . ARG A 1 95 ? 3.683 5.716 13.454 1.00 93.00 95 ARG A C 1
ATOM 767 O O . ARG A 1 95 ? 2.918 6.213 12.637 1.00 93.00 95 ARG A O 1
ATOM 774 N N . ILE A 1 96 ? 3.306 5.261 14.646 1.00 94.38 96 ILE A N 1
ATOM 775 C CA . ILE A 1 96 ? 1.931 5.253 15.153 1.00 94.38 96 ILE A CA 1
ATOM 776 C C . ILE A 1 96 ? 1.835 6.264 16.307 1.00 94.38 96 ILE A C 1
ATOM 778 O O . ILE A 1 96 ? 2.122 5.909 17.451 1.00 94.38 96 ILE A O 1
ATOM 782 N N . PRO A 1 97 ? 1.422 7.522 16.058 1.00 90.94 97 PRO A N 1
ATOM 783 C CA . PRO A 1 97 ? 1.387 8.551 17.101 1.00 90.94 97 PRO A CA 1
ATOM 784 C C . PRO A 1 97 ? 0.381 8.251 18.219 1.00 90.94 97 PRO A C 1
ATOM 786 O O . PRO A 1 97 ? 0.534 8.714 19.345 1.00 90.94 97 PRO A O 1
ATOM 789 N N . ASN A 1 98 ? -0.680 7.500 17.908 1.00 93.00 98 ASN A N 1
ATOM 790 C CA . ASN A 1 98 ? -1.718 7.135 18.863 1.00 93.00 98 ASN A CA 1
ATOM 791 C C . ASN A 1 98 ? -2.279 5.742 18.538 1.00 93.00 98 ASN A C 1
ATOM 793 O O . ASN A 1 98 ? -2.988 5.566 17.544 1.00 93.00 98 ASN A O 1
ATOM 797 N N . ILE A 1 99 ? -1.974 4.763 19.396 1.00 95.12 99 ILE A N 1
ATOM 798 C CA . ILE A 1 99 ? -2.356 3.357 19.196 1.00 95.12 99 ILE A CA 1
ATOM 799 C C . ILE A 1 99 ? -3.879 3.151 19.200 1.00 95.12 99 ILE A C 1
ATOM 801 O O . ILE A 1 99 ? -4.402 2.383 18.398 1.00 95.12 99 ILE A O 1
ATOM 805 N N . THR A 1 100 ? -4.619 3.903 20.018 1.00 94.00 100 THR A N 1
ATOM 806 C CA . THR A 1 100 ? -6.085 3.815 20.099 1.00 94.00 100 THR A CA 1
ATOM 807 C C . THR A 1 100 ? -6.754 4.279 18.804 1.00 94.00 100 THR A C 1
ATOM 809 O O . THR A 1 100 ? -7.691 3.648 18.313 1.00 94.00 100 THR A O 1
ATOM 812 N N . ASN A 1 101 ? -6.262 5.370 18.212 1.00 94.19 101 ASN A N 1
ATOM 813 C CA . ASN A 1 101 ? -6.756 5.874 16.931 1.00 94.19 101 ASN A CA 1
ATOM 814 C C . ASN A 1 101 ? -6.446 4.894 15.793 1.00 94.19 101 ASN A C 1
ATOM 816 O O . ASN A 1 101 ? -7.308 4.640 14.947 1.00 94.19 101 ASN A O 1
ATOM 820 N N . PHE A 1 102 ? -5.240 4.319 15.807 1.00 95.44 102 PHE A N 1
ATOM 821 C CA . PHE A 1 102 ? -4.809 3.282 14.874 1.00 95.44 102 PHE A CA 1
ATOM 822 C C . PHE A 1 102 ? -5.744 2.068 14.908 1.00 95.44 102 PHE A C 1
ATOM 824 O O . PHE A 1 102 ? -6.326 1.715 13.880 1.00 95.44 102 PHE A O 1
ATOM 831 N N . GLU A 1 103 ? -5.988 1.503 16.092 1.00 95.50 103 GLU A N 1
ATOM 832 C CA . GLU A 1 103 ? -6.942 0.404 16.284 1.00 95.50 103 GLU A CA 1
ATOM 833 C C . GLU A 1 103 ? -8.351 0.765 15.804 1.00 95.50 103 GLU A C 1
ATOM 835 O O . GLU A 1 103 ? -8.956 0.023 15.029 1.00 95.50 103 GLU A O 1
ATOM 840 N N . SER A 1 104 ? -8.862 1.926 16.224 1.00 94.19 104 SER A N 1
ATOM 841 C CA . SER A 1 104 ? -10.223 2.373 15.913 1.00 94.19 104 SER A CA 1
ATOM 842 C C . SER A 1 104 ? -10.472 2.482 14.406 1.00 94.19 104 SER A C 1
ATOM 844 O O . SER A 1 104 ? -11.508 2.030 13.902 1.00 94.19 104 SER A O 1
ATOM 846 N N . LEU A 1 105 ? -9.512 3.031 13.650 1.00 95.31 105 LEU A N 1
ATOM 847 C CA . LEU A 1 105 ? -9.632 3.137 12.196 1.00 95.31 105 LEU A CA 1
ATOM 848 C C . LEU A 1 105 ? -9.629 1.753 11.526 1.00 95.31 105 LEU A C 1
ATOM 850 O O . LEU A 1 105 ? -10.453 1.498 10.641 1.00 95.31 105 LEU A O 1
ATOM 854 N N . ILE A 1 106 ? -8.735 0.863 11.962 1.00 96.31 106 ILE A N 1
ATOM 855 C CA . ILE A 1 106 ? -8.598 -0.496 11.421 1.00 96.31 106 ILE A CA 1
ATOM 856 C C . ILE A 1 106 ? -9.864 -1.311 11.688 1.00 96.31 106 ILE A C 1
ATOM 858 O O . ILE A 1 106 ? -10.437 -1.886 10.759 1.00 96.31 106 ILE A O 1
ATOM 862 N N . GLU A 1 107 ? -10.355 -1.315 12.927 1.00 95.19 107 GLU A N 1
ATOM 863 C CA . GLU A 1 107 ? -11.586 -2.013 13.304 1.00 95.19 107 GLU A CA 1
ATOM 864 C C . GLU A 1 107 ? -12.785 -1.499 12.504 1.00 95.19 107 GLU A C 1
ATOM 866 O O . GLU A 1 107 ? -13.592 -2.289 11.999 1.00 95.19 107 GLU A O 1
ATOM 871 N N . LYS A 1 108 ? -12.886 -0.174 12.329 1.00 95.50 108 LYS A N 1
ATOM 872 C CA . LYS A 1 108 ? -13.940 0.437 11.515 1.00 95.50 108 LYS A CA 1
ATOM 873 C C . LYS A 1 108 ? -13.871 -0.032 10.063 1.00 95.50 108 LYS A C 1
ATOM 875 O O . LYS A 1 108 ? -14.918 -0.313 9.477 1.00 95.50 108 LYS A O 1
ATOM 880 N N . PHE A 1 109 ? -12.679 -0.131 9.479 1.00 96.19 109 PHE A N 1
ATOM 881 C CA . PHE A 1 109 ? -12.505 -0.622 8.114 1.00 96.19 109 PHE A CA 1
ATOM 882 C C . PHE A 1 109 ? -12.883 -2.096 7.974 1.00 96.19 109 PHE A C 1
ATOM 884 O O . PHE A 1 109 ? -13.698 -2.432 7.109 1.00 96.19 109 PHE A O 1
ATOM 891 N N . ILE A 1 110 ? -12.334 -2.950 8.842 1.00 96.44 110 ILE A N 1
ATOM 892 C CA . ILE A 1 110 ? -12.542 -4.402 8.818 1.00 96.44 110 ILE A CA 1
ATOM 893 C C . ILE A 1 110 ? -14.027 -4.728 8.962 1.00 96.44 110 ILE A C 1
ATOM 895 O O . ILE A 1 110 ? -14.553 -5.495 8.157 1.00 96.44 110 ILE A O 1
ATOM 899 N N . ARG A 1 111 ? -14.729 -4.075 9.898 1.00 95.81 111 ARG A N 1
ATOM 900 C CA . ARG A 1 111 ? -16.169 -4.279 10.133 1.00 95.81 111 ARG A CA 1
ATOM 901 C C . ARG A 1 111 ? -17.020 -4.134 8.868 1.00 95.81 111 ARG A C 1
ATOM 903 O O . ARG A 1 111 ? -18.020 -4.826 8.732 1.00 95.81 111 ARG A O 1
ATOM 910 N N . HIS A 1 112 ? -16.638 -3.246 7.950 1.00 95.81 112 HIS A N 1
ATOM 911 C CA . HIS A 1 112 ? -17.436 -2.933 6.759 1.00 95.81 112 HIS A CA 1
ATOM 912 C C . HIS A 1 112 ? -16.894 -3.544 5.461 1.00 95.81 112 HIS A C 1
ATOM 914 O O . HIS A 1 112 ? -17.588 -3.506 4.439 1.00 95.81 112 HIS A O 1
ATOM 920 N N . ASN A 1 113 ? -15.651 -4.036 5.455 1.00 96.94 113 ASN A N 1
ATOM 921 C CA . ASN A 1 113 ? -14.957 -4.396 4.217 1.00 96.94 113 ASN A CA 1
ATOM 922 C C . ASN A 1 113 ? -14.206 -5.730 4.264 1.00 96.94 113 ASN A C 1
ATOM 924 O O . ASN A 1 113 ? -13.652 -6.096 3.237 1.00 96.94 113 ASN A O 1
ATOM 928 N N . SER A 1 114 ? -14.204 -6.475 5.375 1.00 95.06 114 SER A N 1
ATOM 929 C CA . SER A 1 114 ? -13.427 -7.722 5.523 1.00 95.06 114 SER A CA 1
ATOM 930 C C . SER A 1 114 ? -13.622 -8.744 4.393 1.00 95.06 114 SER A C 1
ATOM 932 O O . SER A 1 114 ? -12.658 -9.383 3.984 1.00 95.06 114 SER A O 1
ATOM 934 N N . SER A 1 115 ? -14.840 -8.866 3.856 1.00 95.00 115 SER A N 1
ATOM 935 C CA . SER A 1 115 ? -15.194 -9.789 2.765 1.00 95.00 115 SER A CA 1
ATOM 936 C C . SER A 1 115 ? -15.054 -9.199 1.357 1.00 95.00 115 SER A C 1
ATOM 938 O O . SER A 1 115 ? -15.294 -9.886 0.359 1.00 95.00 115 SER A O 1
ATOM 940 N N . LYS A 1 116 ? -14.709 -7.913 1.249 1.00 96.44 116 LYS A N 1
ATOM 941 C CA . LYS A 1 116 ? -14.603 -7.202 -0.027 1.00 96.44 116 LYS A CA 1
ATOM 942 C C . LYS A 1 116 ? -13.193 -7.304 -0.584 1.00 96.44 116 LYS A C 1
ATOM 944 O O . LYS A 1 116 ? -12.263 -7.710 0.093 1.00 96.44 116 LYS A O 1
ATOM 949 N N . ASN A 1 117 ? -13.056 -6.895 -1.836 1.00 95.56 117 ASN A N 1
ATOM 950 C CA . ASN A 1 117 ? -11.771 -6.635 -2.454 1.00 95.56 117 ASN A CA 1
ATOM 951 C C . ASN A 1 117 ? -11.347 -5.182 -2.173 1.00 95.56 117 ASN A C 1
ATOM 953 O O . ASN A 1 117 ? -11.682 -4.269 -2.933 1.00 95.56 117 ASN A O 1
ATOM 957 N N . ALA A 1 118 ? -10.719 -4.959 -1.019 1.00 95.31 118 ALA A N 1
ATOM 958 C CA . ALA A 1 118 ? -10.436 -3.619 -0.521 1.00 95.31 118 ALA A CA 1
ATOM 959 C C . ALA A 1 118 ? -9.083 -3.476 0.190 1.00 95.31 118 ALA A C 1
ATOM 961 O O . ALA A 1 118 ? -8.615 -4.399 0.867 1.00 95.31 118 ALA A O 1
ATOM 962 N N . VAL A 1 119 ? -8.523 -2.268 0.090 1.00 95.06 119 VAL A N 1
ATOM 963 C CA . VAL A 1 119 ? -7.332 -1.808 0.816 1.00 95.06 119 VAL A CA 1
ATOM 964 C C . VAL A 1 119 ? -7.605 -0.438 1.432 1.00 95.06 119 VAL A C 1
ATOM 966 O O . VAL A 1 119 ? -8.193 0.426 0.782 1.00 95.06 119 VAL A O 1
ATOM 969 N N . LEU A 1 120 ? -7.159 -0.222 2.667 1.00 94.62 120 LEU A N 1
ATOM 970 C CA . LEU A 1 120 ? -7.169 1.076 3.339 1.00 94.62 120 LEU A CA 1
ATOM 971 C C . LEU A 1 120 ? -5.737 1.559 3.568 1.00 94.62 120 LEU A C 1
ATOM 973 O O . LEU A 1 120 ? -5.007 0.925 4.324 1.00 94.62 120 LEU A O 1
ATOM 977 N N . SER A 1 121 ? -5.377 2.710 3.000 1.00 93.19 121 SER A N 1
ATOM 978 C CA . SER A 1 121 ? -4.155 3.425 3.384 1.00 93.19 121 SER A CA 1
ATOM 979 C C . SER A 1 121 ? -4.280 3.964 4.812 1.00 93.19 121 SER A C 1
ATOM 981 O O . SER A 1 121 ? -5.304 4.562 5.166 1.00 93.19 121 SER A O 1
ATOM 983 N N . LEU A 1 122 ? -3.249 3.741 5.630 1.00 93.25 122 LEU A N 1
ATOM 984 C CA . LEU A 1 122 ? -3.176 4.238 7.008 1.00 93.25 122 LEU A CA 1
ATOM 985 C C . LEU A 1 122 ? -2.495 5.611 7.094 1.00 93.25 122 LEU A C 1
ATOM 987 O O . LEU A 1 122 ? -2.599 6.280 8.124 1.00 93.25 122 LEU A O 1
ATOM 991 N N . LEU A 1 123 ? -1.838 6.049 6.018 1.00 88.62 123 LEU A N 1
ATOM 992 C CA . LEU A 1 123 ? -1.292 7.397 5.898 1.00 88.62 123 LEU A CA 1
ATOM 993 C C . LEU A 1 123 ? -2.413 8.439 5.743 1.00 88.62 123 LEU A C 1
ATOM 995 O O . LEU A 1 123 ? -3.488 8.128 5.213 1.00 88.62 123 LEU A O 1
ATOM 999 N N . PRO A 1 124 ? -2.171 9.695 6.159 1.00 85.06 124 PRO A N 1
ATOM 1000 C CA . PRO A 1 124 ? -3.059 10.797 5.823 1.00 85.06 124 PRO A CA 1
ATOM 1001 C C . PRO A 1 124 ? -3.106 11.011 4.311 1.00 85.06 124 PRO A C 1
ATOM 1003 O O . PRO A 1 124 ? -2.090 10.905 3.622 1.00 85.06 124 PRO A O 1
ATOM 1006 N N . TRP A 1 125 ? -4.269 11.419 3.798 1.00 77.44 125 TRP A N 1
ATOM 1007 C CA . TRP A 1 125 ? -4.396 11.843 2.399 1.00 77.44 125 TRP A CA 1
ATOM 1008 C C . TRP A 1 125 ? -3.425 12.984 2.039 1.00 77.44 125 TRP A C 1
ATOM 1010 O O . TRP A 1 125 ? -2.894 13.028 0.928 1.00 77.44 125 TRP A O 1
ATOM 1020 N N . ARG A 1 126 ? -3.183 13.912 2.977 1.00 71.19 126 ARG A N 1
ATOM 1021 C CA . ARG A 1 126 ? -2.146 14.952 2.891 1.00 71.19 126 ARG A CA 1
ATOM 1022 C C . ARG A 1 126 ? -1.531 15.184 4.264 1.00 71.19 126 ARG A C 1
ATOM 1024 O O . ARG A 1 126 ? -2.270 15.389 5.221 1.00 71.19 126 ARG A O 1
ATOM 1031 N N . GLN A 1 127 ? -0.200 15.230 4.336 1.00 60.62 127 GLN A N 1
ATOM 1032 C CA . GLN A 1 127 ? 0.527 15.490 5.587 1.00 60.62 127 GLN A CA 1
ATOM 1033 C C . GLN A 1 127 ? 0.099 16.810 6.252 1.00 60.62 127 GLN A C 1
ATOM 1035 O O . GLN A 1 127 ? -0.096 16.847 7.458 1.00 60.62 127 GLN A O 1
ATOM 1040 N N . GLU A 1 128 ? -0.170 17.850 5.457 1.00 57.94 128 GLU A N 1
ATOM 1041 C CA . GLU A 1 128 ? -0.658 19.161 5.925 1.00 57.94 128 GLU A CA 1
ATOM 1042 C C . GLU A 1 128 ? -2.001 19.095 6.682 1.00 57.94 128 GLU A C 1
ATOM 1044 O O . GLU A 1 128 ? -2.342 20.013 7.419 1.00 57.94 128 GLU A O 1
ATOM 1049 N N . MET A 1 129 ? -2.781 18.022 6.502 1.00 55.31 129 MET A N 1
ATOM 1050 C CA . MET A 1 129 ? -4.128 17.860 7.069 1.00 55.31 129 MET A CA 1
ATOM 1051 C C . MET A 1 129 ? -4.147 16.955 8.313 1.00 55.31 129 MET A C 1
ATOM 1053 O O . MET A 1 129 ? -5.219 16.639 8.831 1.00 55.31 129 MET A O 1
ATOM 1057 N N . ALA A 1 130 ? -2.978 16.526 8.799 1.00 57.81 130 ALA A N 1
ATOM 1058 C CA . ALA A 1 130 ? -2.843 15.632 9.951 1.00 57.81 130 ALA A CA 1
ATOM 1059 C C . ALA A 1 130 ? -3.022 16.333 11.317 1.00 57.81 130 ALA A C 1
ATOM 1061 O O . ALA A 1 130 ? -2.973 15.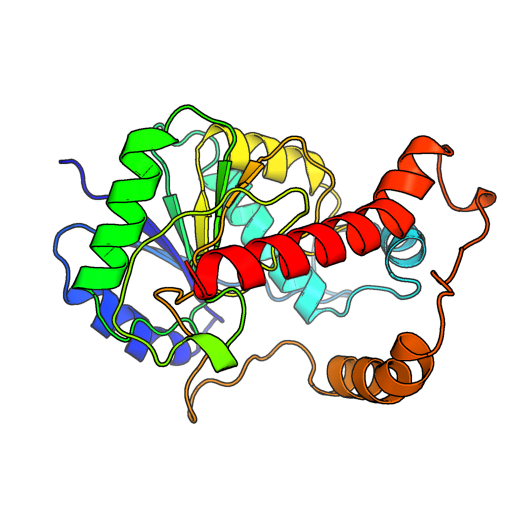670 12.350 1.00 57.81 130 ALA A O 1
ATOM 1062 N N . HIS A 1 131 ? -3.230 17.656 11.342 1.00 53.25 131 HIS A N 1
ATOM 1063 C CA . HIS A 1 131 ? -3.207 18.463 12.570 1.00 53.25 131 HIS A CA 1
ATOM 1064 C C . HIS A 1 131 ? -4.559 18.624 13.288 1.00 53.25 131 HIS A C 1
ATOM 1066 O O . HIS A 1 131 ? -4.590 19.155 14.397 1.00 53.25 131 HIS A O 1
ATOM 1072 N N . ASP A 1 132 ? -5.667 18.161 12.707 1.00 55.50 132 ASP A N 1
ATOM 1073 C CA . ASP A 1 132 ? -6.989 18.307 13.326 1.00 55.50 132 ASP A CA 1
ATOM 1074 C C . ASP A 1 132 ? -7.395 17.127 14.214 1.00 55.50 132 ASP A C 1
ATOM 1076 O O . ASP A 1 132 ? -6.928 15.997 14.057 1.00 55.50 132 ASP A O 1
ATOM 1080 N N . LYS A 1 133 ? -8.331 17.398 15.141 1.00 66.25 133 LYS A N 1
ATOM 1081 C CA . LYS A 1 133 ? -8.982 16.397 16.006 1.00 66.25 133 LYS A CA 1
ATOM 1082 C C . LYS A 1 133 ? -9.288 15.126 15.209 1.00 66.25 133 LYS A C 1
ATOM 1084 O O . LYS A 1 133 ? -10.031 15.179 14.228 1.00 66.25 133 LYS A O 1
ATOM 1089 N N . PHE A 1 134 ? -8.760 13.988 15.662 1.00 70.56 134 PHE A N 1
ATOM 1090 C CA . PHE A 1 134 ? -8.941 12.699 14.996 1.00 70.56 134 PHE A CA 1
ATOM 1091 C C . PHE A 1 134 ? -10.426 12.399 14.753 1.00 70.56 134 PHE A C 1
ATOM 1093 O O . PHE A 1 134 ? -11.220 12.260 15.686 1.00 70.56 134 PHE A O 1
ATOM 1100 N N . ARG A 1 135 ? -10.802 12.297 13.476 1.00 71.94 135 ARG A N 1
ATOM 1101 C CA . ARG A 1 135 ? -12.146 11.929 13.022 1.00 71.94 135 ARG A CA 1
ATOM 1102 C C . ARG A 1 135 ? -11.996 10.827 11.976 1.00 71.94 135 ARG A C 1
ATOM 1104 O O . ARG A 1 135 ? -11.737 11.140 10.813 1.00 71.94 135 ARG A O 1
ATOM 1111 N N . PRO A 1 136 ? -12.152 9.540 12.340 1.00 69.44 136 PRO A N 1
ATOM 1112 C CA . PRO A 1 136 ? -11.885 8.425 11.436 1.00 69.44 136 PRO A CA 1
ATOM 1113 C C . PRO A 1 136 ? -12.989 8.309 10.380 1.00 69.44 136 PRO A C 1
ATOM 1115 O O . PRO A 1 136 ? -13.891 7.470 10.472 1.00 69.44 136 PRO A O 1
ATOM 1118 N N . LYS A 1 137 ? -12.963 9.175 9.367 1.00 85.69 137 LYS A N 1
ATOM 1119 C CA . LYS A 1 137 ? -13.813 9.068 8.183 1.00 85.69 137 LYS A CA 1
ATOM 1120 C C . LYS A 1 137 ? -13.033 8.327 7.109 1.00 85.69 137 LYS A C 1
A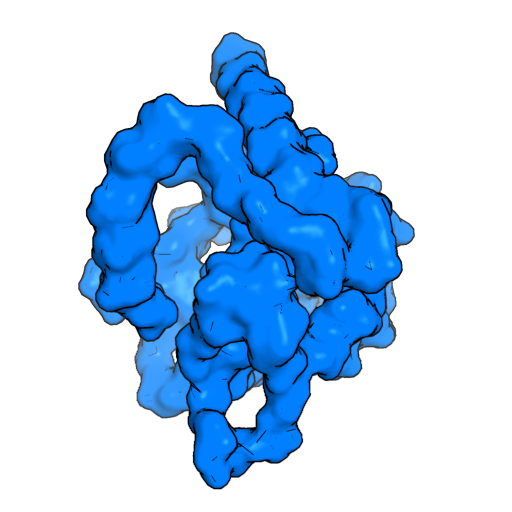TOM 1122 O O . LYS A 1 137 ? -12.028 8.819 6.605 1.00 85.69 137 LYS A O 1
ATOM 1127 N N . ILE A 1 138 ? -13.506 7.125 6.798 1.00 91.94 138 ILE A N 1
ATOM 1128 C CA . ILE A 1 138 ? -12.962 6.299 5.727 1.00 91.94 138 ILE A CA 1
ATOM 1129 C C . ILE A 1 138 ? -13.665 6.710 4.440 1.00 91.94 138 ILE A C 1
ATOM 1131 O O . ILE A 1 138 ? -14.888 6.607 4.336 1.00 91.94 138 ILE A O 1
ATOM 1135 N N . ASN A 1 139 ? -12.890 7.159 3.463 1.00 91.56 139 ASN A N 1
ATOM 1136 C CA . ASN A 1 139 ? -13.394 7.600 2.177 1.00 91.56 139 ASN A CA 1
ATOM 1137 C C . ASN A 1 139 ? -12.922 6.650 1.081 1.00 91.56 139 ASN A C 1
ATOM 1139 O O . ASN A 1 139 ? -11.739 6.329 0.986 1.00 91.56 139 ASN A O 1
ATOM 1143 N N . ARG A 1 140 ? -13.863 6.216 0.239 1.00 92.88 140 ARG A N 1
ATOM 1144 C CA . ARG A 1 140 ? -13.563 5.441 -0.966 1.00 92.88 140 ARG A CA 1
ATOM 1145 C C . ARG A 1 140 ? -12.979 6.354 -2.039 1.00 92.88 140 ARG A C 1
ATOM 1147 O O . ARG A 1 140 ? -13.613 7.354 -2.402 1.00 92.88 140 ARG A O 1
ATOM 1154 N N . LEU A 1 141 ? -11.842 5.960 -2.591 1.00 89.81 141 LEU A N 1
ATOM 1155 C CA . LEU A 1 141 ? -11.199 6.633 -3.711 1.00 89.81 141 LEU A CA 1
ATOM 1156 C C . LEU A 1 141 ? -11.792 6.173 -5.047 1.00 89.81 141 LEU A C 1
ATOM 1158 O O . LEU A 1 141 ? -12.271 5.043 -5.178 1.00 89.81 141 LEU A O 1
ATOM 1162 N N . VAL A 1 142 ? -11.798 7.078 -6.024 1.00 87.50 142 VAL A N 1
ATOM 1163 C CA . VAL A 1 142 ? -12.032 6.729 -7.433 1.00 87.50 142 VAL A CA 1
ATOM 1164 C C . VAL A 1 142 ? -10.755 6.131 -8.019 1.00 87.50 142 VAL A C 1
ATOM 1166 O O . VAL A 1 142 ? -10.813 5.184 -8.800 1.00 87.50 142 VAL A O 1
ATOM 1169 N N . GLY A 1 143 ? -9.611 6.705 -7.651 1.00 78.44 143 GLY A N 1
ATOM 1170 C CA . GLY A 1 143 ? -8.290 6.291 -8.084 1.00 78.44 143 GLY A CA 1
ATOM 1171 C C . GLY A 1 143 ? -7.609 5.332 -7.119 1.00 78.44 143 GLY A C 1
ATOM 1172 O O . GLY A 1 143 ? -8.190 4.823 -6.161 1.00 78.44 143 GLY A O 1
ATOM 1173 N N . ARG A 1 144 ? -6.328 5.097 -7.398 1.00 74.75 144 ARG A N 1
ATOM 1174 C CA . ARG A 1 144 ? -5.429 4.329 -6.532 1.00 74.75 144 ARG A CA 1
ATOM 1175 C C . ARG A 1 144 ? -4.815 5.250 -5.478 1.00 74.75 144 ARG A C 1
ATOM 1177 O O . ARG A 1 144 ? -4.765 6.467 -5.663 1.00 74.75 144 ARG A O 1
ATOM 1184 N N . THR A 1 145 ? -4.346 4.674 -4.380 1.00 65.62 145 THR A N 1
ATOM 1185 C CA . THR A 1 145 ? -3.729 5.409 -3.268 1.00 65.62 145 THR A CA 1
ATOM 1186 C C . THR A 1 145 ? -2.231 5.110 -3.194 1.00 65.62 145 THR A C 1
ATOM 1188 O O . THR A 1 145 ? -1.841 4.005 -3.563 1.00 65.62 145 THR A O 1
ATOM 1191 N N . PRO A 1 146 ? -1.385 6.059 -2.756 1.00 60.38 146 PRO A N 1
ATOM 1192 C CA . PRO A 1 146 ? -0.041 5.724 -2.298 1.00 60.38 146 PRO A CA 1
ATOM 1193 C C . PRO A 1 146 ? -0.137 4.899 -0.996 1.00 60.38 146 PRO A C 1
ATOM 1195 O O . PRO A 1 146 ? -0.850 5.276 -0.060 1.00 60.38 146 PRO A O 1
ATOM 1198 N N . LEU A 1 147 ? 0.534 3.752 -0.962 1.00 63.47 147 LEU A N 1
ATOM 1199 C CA . LEU A 1 147 ? 0.495 2.712 0.074 1.00 63.47 147 LEU A CA 1
ATOM 1200 C C . LEU A 1 147 ? 1.876 2.368 0.660 1.00 63.47 147 LEU A C 1
ATOM 1202 O O . LEU A 1 147 ? 1.924 1.535 1.564 1.00 63.47 147 LEU A O 1
ATOM 1206 N N . THR A 1 148 ? 2.970 3.006 0.242 1.00 64.69 148 THR A N 1
ATOM 1207 C CA . THR A 1 148 ? 4.346 2.611 0.620 1.00 64.69 148 THR A CA 1
ATOM 1208 C C . THR A 1 148 ? 4.775 2.954 2.057 1.00 64.69 148 THR A C 1
ATOM 1210 O O . THR A 1 148 ? 5.877 3.438 2.260 1.00 64.69 148 THR A O 1
ATOM 1213 N N . VAL A 1 149 ? 3.907 2.823 3.063 1.00 86.75 149 VAL A N 1
ATOM 1214 C CA . VAL A 1 149 ? 4.343 2.862 4.479 1.00 86.75 149 VAL A CA 1
ATOM 1215 C C . VAL A 1 149 ? 3.459 1.963 5.325 1.00 86.75 149 VAL A C 1
ATOM 1217 O O . VAL A 1 149 ? 3.935 1.255 6.206 1.00 86.75 149 VAL A O 1
ATOM 1220 N N . GLY A 1 150 ? 2.147 1.981 5.090 1.00 93.12 150 GLY A N 1
ATOM 1221 C CA . GLY A 1 150 ? 1.256 1.148 5.874 1.00 93.12 150 GLY A CA 1
ATOM 1222 C C . GLY A 1 150 ? -0.197 1.157 5.442 1.00 93.12 150 GLY A C 1
ATOM 1223 O O . GLY A 1 150 ? -0.765 2.195 5.087 1.00 93.12 150 GLY A O 1
ATOM 1224 N N . TYR A 1 151 ? -0.812 -0.022 5.485 1.00 95.75 151 TYR A N 1
ATOM 1225 C CA . TYR A 1 151 ? -2.180 -0.233 5.032 1.00 95.75 151 TYR A CA 1
ATOM 1226 C C . TYR A 1 151 ? -2.834 -1.471 5.646 1.00 95.75 151 TYR A C 1
ATOM 1228 O O . TYR A 1 151 ? -2.174 -2.397 6.113 1.00 95.75 151 TYR A O 1
ATOM 1236 N N . VAL A 1 152 ? -4.166 -1.491 5.612 1.00 96.31 152 VAL A N 1
ATOM 1237 C CA . VAL A 1 152 ? -4.975 -2.682 5.901 1.00 96.31 152 VAL A CA 1
ATOM 1238 C C . VAL A 1 152 ? -5.427 -3.287 4.587 1.00 96.31 152 VAL A C 1
ATOM 1240 O O . VAL A 1 152 ? -5.947 -2.580 3.723 1.00 96.31 152 VAL A O 1
ATOM 1243 N N . ILE A 1 153 ? -5.279 -4.596 4.444 1.00 95.94 153 ILE A N 1
ATOM 1244 C CA . ILE A 1 153 ? -5.604 -5.327 3.225 1.00 95.94 153 ILE A CA 1
ATOM 1245 C C . ILE A 1 153 ? -6.510 -6.517 3.530 1.00 95.94 153 ILE A C 1
ATOM 1247 O O . ILE A 1 153 ? -6.311 -7.265 4.484 1.00 95.94 153 ILE A O 1
ATOM 1251 N N . THR A 1 154 ? -7.536 -6.678 2.704 1.00 96.81 154 THR A N 1
ATOM 1252 C CA . THR A 1 154 ? -8.461 -7.819 2.754 1.00 96.81 154 THR A CA 1
ATOM 1253 C C . THR A 1 154 ? -7.878 -9.042 2.035 1.00 96.81 154 THR A C 1
ATOM 1255 O O . THR A 1 154 ? -7.095 -8.866 1.097 1.00 96.81 154 THR A O 1
ATOM 1258 N N . PRO A 1 155 ? -8.294 -10.277 2.378 1.00 96.44 155 PRO A N 1
ATOM 1259 C CA . PRO A 1 155 ? -7.818 -11.482 1.693 1.00 96.44 155 PRO A CA 1
ATOM 1260 C C . PRO A 1 155 ? -8.008 -11.444 0.170 1.00 96.44 155 PRO A C 1
ATOM 1262 O O . PRO A 1 155 ? -7.090 -11.762 -0.584 1.00 96.44 155 PRO A O 1
ATOM 1265 N N . ARG A 1 156 ? -9.173 -10.969 -0.299 1.00 96.25 156 ARG A N 1
ATOM 1266 C CA . ARG A 1 156 ? -9.464 -10.850 -1.739 1.00 96.25 156 ARG A CA 1
ATOM 1267 C C . ARG A 1 156 ? -8.534 -9.862 -2.442 1.00 96.25 156 ARG A C 1
ATOM 1269 O O . ARG A 1 156 ? -8.035 -10.173 -3.519 1.00 96.25 156 ARG A O 1
ATOM 1276 N N . ALA A 1 157 ? -8.263 -8.711 -1.823 1.00 95.00 157 ALA A N 1
ATOM 1277 C CA . ALA A 1 157 ? -7.311 -7.750 -2.376 1.00 95.00 157 ALA A CA 1
ATOM 1278 C C . ALA A 1 157 ? -5.888 -8.303 -2.402 1.00 95.00 157 ALA A C 1
ATOM 1280 O O . ALA A 1 157 ? -5.169 -8.093 -3.373 1.00 95.00 157 ALA A O 1
ATOM 1281 N N . MET A 1 158 ? -5.486 -9.054 -1.376 1.00 94.75 158 MET A N 1
ATOM 1282 C CA . MET A 1 158 ? -4.163 -9.672 -1.336 1.00 94.75 158 MET A CA 1
ATOM 1283 C C . MET A 1 158 ? -3.964 -10.681 -2.472 1.00 94.75 158 MET A C 1
ATOM 1285 O O . MET A 1 158 ? -2.923 -10.671 -3.127 1.00 94.75 158 MET A O 1
ATOM 1289 N N . GLN A 1 159 ? -4.975 -11.508 -2.751 1.00 95.69 159 GLN A N 1
ATOM 1290 C CA . GLN A 1 159 ? -4.957 -12.444 -3.880 1.00 95.69 159 GLN A CA 1
ATOM 1291 C C . GLN A 1 159 ? -4.853 -11.721 -5.222 1.00 95.69 159 GLN A C 1
ATOM 1293 O O . GLN A 1 159 ? -4.043 -12.107 -6.063 1.00 95.69 159 GLN A O 1
ATOM 1298 N N . GLU A 1 160 ? -5.635 -10.662 -5.427 1.00 94.25 160 GLU A N 1
ATOM 1299 C CA . GLU A 1 160 ? -5.582 -9.923 -6.684 1.00 94.25 160 GLU A CA 1
ATOM 1300 C C . GLU A 1 160 ? -4.242 -9.204 -6.876 1.00 94.25 160 GLU A C 1
ATOM 1302 O O . GLU A 1 160 ? -3.622 -9.335 -7.931 1.00 94.25 160 GLU A O 1
ATOM 1307 N N . LEU A 1 161 ? -3.756 -8.484 -5.861 1.00 92.75 161 LEU A N 1
ATOM 1308 C CA . LEU A 1 161 ? -2.493 -7.749 -5.959 1.00 92.75 161 LEU A CA 1
ATOM 1309 C C . LEU A 1 161 ? -1.292 -8.688 -6.157 1.00 92.75 161 LEU A C 1
ATOM 1311 O O . LEU A 1 161 ? -0.373 -8.344 -6.902 1.00 92.75 161 LEU A O 1
ATOM 1315 N N . TYR A 1 162 ? -1.326 -9.893 -5.575 1.00 94.19 162 TYR A N 1
ATOM 1316 C CA . TYR A 1 162 ? -0.354 -10.956 -5.855 1.00 94.19 162 TYR A CA 1
ATOM 1317 C C . TYR A 1 162 ? -0.316 -11.337 -7.343 1.00 94.19 162 TYR A C 1
ATOM 1319 O O . TYR A 1 162 ? 0.763 -11.464 -7.927 1.00 94.19 162 TYR A O 1
ATOM 1327 N N . LEU A 1 163 ? -1.487 -11.516 -7.964 1.00 93.75 163 LEU A N 1
ATOM 1328 C CA . LEU A 1 163 ? -1.594 -11.935 -9.363 1.00 93.75 163 LEU A CA 1
ATOM 1329 C C . LEU A 1 163 ? -1.181 -10.825 -10.332 1.00 93.75 163 LEU A C 1
ATOM 1331 O O . LEU A 1 163 ? -0.474 -11.095 -11.305 1.00 93.75 163 LEU A O 1
ATOM 1335 N N . VAL A 1 164 ? -1.615 -9.588 -10.074 1.00 90.62 164 VAL A N 1
ATOM 1336 C CA . VAL A 1 164 ? -1.372 -8.462 -10.987 1.00 90.62 164 VAL A CA 1
ATOM 1337 C C . VAL A 1 164 ? 0.093 -8.026 -10.973 1.00 90.62 164 VAL A C 1
ATOM 1339 O O . VAL A 1 164 ? 0.592 -7.605 -12.012 1.00 90.62 164 VAL A O 1
ATOM 1342 N N . ASN A 1 165 ? 0.796 -8.149 -9.842 1.00 89.81 165 ASN A N 1
ATOM 1343 C CA . ASN A 1 165 ? 2.180 -7.676 -9.719 1.00 89.81 165 ASN A CA 1
ATOM 1344 C C . ASN A 1 165 ? 3.244 -8.790 -9.754 1.00 89.81 165 ASN A C 1
ATOM 1346 O O . ASN A 1 165 ? 4.328 -8.632 -9.199 1.00 89.81 165 ASN A O 1
ATOM 1350 N N . LYS A 1 166 ? 2.938 -9.928 -10.393 1.00 91.25 166 LYS A N 1
ATOM 1351 C CA . LYS A 1 166 ? 3.816 -11.113 -10.453 1.00 91.25 166 LYS A CA 1
ATOM 1352 C C . LYS A 1 166 ? 5.137 -10.915 -11.204 1.00 91.25 166 LYS A C 1
ATOM 1354 O O . LYS A 1 166 ? 6.051 -11.706 -11.023 1.00 91.25 166 LYS A O 1
ATOM 1359 N N . ASP A 1 167 ? 5.205 -9.922 -12.086 1.00 93.06 167 ASP A N 1
ATOM 1360 C CA . ASP A 1 167 ? 6.367 -9.622 -12.930 1.00 93.06 167 ASP A CA 1
ATOM 1361 C C . ASP A 1 167 ? 7.125 -8.368 -12.463 1.00 93.06 167 ASP A C 1
ATOM 1363 O O . ASP A 1 167 ? 8.005 -7.870 -13.168 1.00 93.06 167 ASP A O 1
ATOM 1367 N N . TYR A 1 168 ? 6.772 -7.842 -11.283 1.00 93.19 168 TYR A N 1
ATOM 1368 C CA . TYR A 1 168 ? 7.414 -6.683 -10.654 1.00 93.19 168 TYR A CA 1
ATOM 1369 C C . TYR A 1 168 ? 7.447 -5.448 -11.577 1.00 93.19 168 TYR A C 1
ATOM 1371 O O . TYR A 1 168 ? 8.375 -4.633 -11.547 1.00 93.19 168 TYR A O 1
ATOM 1379 N N . ALA A 1 169 ? 6.441 -5.328 -12.452 1.00 90.06 169 ALA A N 1
ATOM 1380 C CA . ALA A 1 169 ? 6.330 -4.232 -13.406 1.00 90.06 169 ALA A CA 1
ATOM 1381 C C . ALA A 1 169 ? 5.811 -2.939 -12.771 1.00 90.06 169 ALA A C 1
ATOM 1383 O O . ALA A 1 169 ? 6.059 -1.865 -13.316 1.00 90.06 169 ALA A O 1
ATOM 1384 N N . TYR A 1 170 ? 5.075 -3.038 -11.661 1.00 87.81 170 TYR A N 1
ATOM 1385 C CA . TYR A 1 170 ? 4.436 -1.910 -10.995 1.00 87.81 170 TYR A CA 1
ATOM 1386 C C . TYR A 1 170 ? 5.008 -1.714 -9.593 1.00 87.81 170 TYR A C 1
ATOM 1388 O O . TYR A 1 170 ? 5.242 -2.682 -8.875 1.00 87.81 170 TYR A O 1
ATOM 1396 N N . LEU A 1 171 ? 5.125 -0.455 -9.169 1.00 86.44 171 LEU A N 1
ATOM 1397 C CA . LEU A 1 171 ? 5.286 -0.104 -7.756 1.00 86.44 171 LEU A CA 1
ATOM 1398 C C . LEU A 1 171 ? 4.181 -0.773 -6.910 1.00 86.44 171 LEU A C 1
ATOM 1400 O O . LEU A 1 171 ? 3.060 -0.926 -7.417 1.00 86.44 171 LEU A O 1
ATOM 1404 N N . PRO A 1 172 ? 4.445 -1.115 -5.631 1.00 77.38 172 PRO A N 1
ATOM 1405 C CA . PRO A 1 172 ? 3.504 -1.864 -4.789 1.00 77.38 172 PRO A CA 1
ATOM 1406 C C . PRO A 1 172 ? 2.118 -1.214 -4.695 1.00 77.38 172 PRO A C 1
ATOM 1408 O O . PRO A 1 172 ? 1.099 -1.898 -4.609 1.00 77.38 172 PRO A O 1
ATOM 1411 N N . ASP A 1 173 ? 2.093 0.113 -4.771 1.00 69.00 173 ASP A N 1
ATOM 1412 C CA . ASP A 1 173 ? 0.909 0.952 -4.624 1.00 69.00 173 ASP A CA 1
ATOM 1413 C C . ASP A 1 173 ? -0.011 0.946 -5.848 1.00 69.00 173 ASP A C 1
ATOM 1415 O O . ASP A 1 173 ? -1.175 1.348 -5.773 1.00 69.00 173 ASP A O 1
ATOM 1419 N N . TRP A 1 174 ? 0.517 0.566 -7.014 1.00 68.75 174 TRP A N 1
ATOM 1420 C CA . TRP A 1 174 ? -0.025 0.963 -8.314 1.00 68.75 174 TRP A CA 1
ATOM 1421 C C . TRP A 1 174 ? -0.397 -0.138 -9.324 1.00 68.75 174 TRP A C 1
ATOM 1423 O O . TRP A 1 174 ? -0.706 0.241 -10.465 1.00 68.75 174 TRP A O 1
ATOM 1433 N N . PRO A 1 175 ? -0.471 -1.447 -9.010 1.00 80.19 175 PRO A N 1
ATOM 1434 C CA . PRO A 1 175 ? -0.848 -2.417 -10.030 1.00 80.19 175 PRO A CA 1
ATOM 1435 C C . PRO A 1 175 ? -2.315 -2.215 -10.478 1.00 80.19 175 PRO A C 1
ATOM 1437 O O . PRO A 1 175 ? -3.205 -1.996 -9.646 1.00 80.19 175 PRO A O 1
ATOM 1440 N N . PRO A 1 176 ? -2.606 -2.251 -11.794 1.00 82.00 176 PRO A N 1
ATOM 1441 C CA . PRO A 1 176 ? -3.952 -2.104 -12.330 1.00 82.00 176 PRO A CA 1
ATOM 1442 C C . PRO A 1 176 ? -4.833 -3.288 -11.944 1.00 82.00 176 PRO A C 1
ATOM 1444 O O . PRO A 1 176 ? -4.815 -4.330 -12.585 1.00 82.00 176 PRO A O 1
ATOM 1447 N N . SER A 1 177 ? -5.623 -3.079 -10.897 1.00 87.94 177 SER A N 1
ATOM 1448 C CA . SER A 1 177 ? -6.502 -4.066 -10.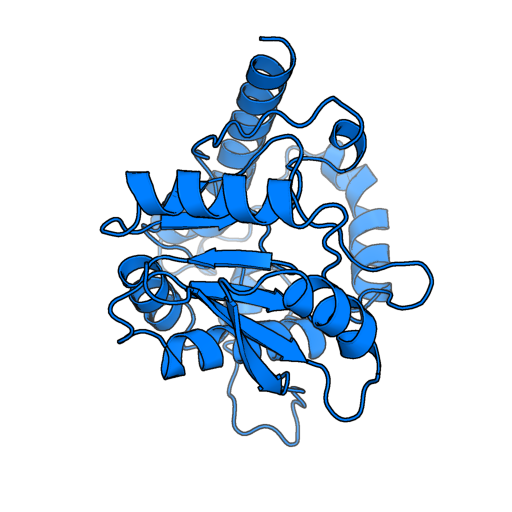276 1.00 87.94 177 SER A CA 1
ATOM 1449 C C . SER A 1 177 ? -7.925 -3.522 -10.118 1.00 87.94 177 SER A C 1
ATOM 1451 O O . SER A 1 177 ? -8.177 -2.320 -10.248 1.00 87.94 177 SER A O 1
ATOM 1453 N N . SER A 1 178 ? -8.857 -4.428 -9.842 1.00 90.81 178 SER A N 1
ATOM 1454 C CA . SER A 1 178 ? -10.229 -4.168 -9.410 1.00 90.81 178 SER A CA 1
ATOM 1455 C C . SER A 1 178 ? -10.337 -3.839 -7.915 1.00 90.81 178 SER A C 1
ATOM 1457 O O . SER A 1 178 ? -11.418 -3.474 -7.443 1.00 90.81 178 SER A O 1
ATOM 1459 N N . THR A 1 179 ? -9.219 -3.919 -7.185 1.00 92.81 179 THR A N 1
ATOM 1460 C CA . THR A 1 179 ? -9.104 -3.560 -5.771 1.00 92.81 179 THR A CA 1
ATOM 1461 C C . THR A 1 179 ? -9.621 -2.154 -5.512 1.00 92.81 179 THR A C 1
ATOM 1463 O O . THR A 1 179 ? -9.212 -1.178 -6.145 1.00 92.81 179 THR A O 1
ATOM 1466 N N . VAL A 1 180 ? -10.524 -2.038 -4.538 1.00 93.19 180 VAL A N 1
ATOM 1467 C CA . VAL A 1 180 ? -11.079 -0.750 -4.126 1.00 93.19 180 VAL A CA 1
ATOM 1468 C C . VAL A 1 180 ? -10.203 -0.138 -3.041 1.00 93.19 180 VAL A C 1
ATOM 1470 O O . VAL A 1 180 ? -10.029 -0.714 -1.966 1.00 93.19 180 VAL A O 1
ATOM 1473 N N . PHE A 1 181 ? -9.700 1.065 -3.299 1.00 92.62 181 PHE A N 1
ATOM 1474 C CA . PHE A 1 181 ? -8.843 1.777 -2.361 1.00 92.62 181 PHE A CA 1
ATOM 1475 C C . PHE A 1 181 ? -9.639 2.751 -1.495 1.00 92.62 181 PHE A C 1
ATOM 1477 O O . PHE A 1 181 ? -10.551 3.452 -1.946 1.00 92.62 181 PHE A O 1
ATOM 1484 N N . TYR A 1 182 ? -9.259 2.794 -0.227 1.00 93.50 182 TYR A N 1
ATOM 1485 C CA . TYR A 1 182 ? -9.806 3.670 0.788 1.00 93.50 182 TYR A CA 1
ATOM 1486 C C . TYR A 1 182 ? -8.679 4.461 1.447 1.00 93.50 182 TYR A C 1
ATOM 1488 O O . TYR A 1 182 ? -7.535 4.014 1.519 1.00 93.50 182 TYR A O 1
ATOM 1496 N N . THR A 1 183 ? -9.018 5.635 1.961 1.00 91.25 183 THR A N 1
ATOM 1497 C CA . THR A 1 183 ? -8.111 6.484 2.738 1.00 91.25 183 THR A CA 1
ATOM 1498 C C . THR A 1 183 ? -8.870 7.150 3.882 1.00 91.25 183 THR A C 1
ATOM 1500 O O . THR A 1 183 ? -10.107 7.140 3.912 1.00 91.25 183 THR A O 1
ATOM 1503 N N . SER A 1 184 ? -8.141 7.762 4.808 1.00 89.00 184 SER A N 1
ATOM 1504 C CA . SER A 1 184 ? -8.692 8.712 5.771 1.00 89.00 184 SER A CA 1
ATOM 1505 C C . SER A 1 184 ? -7.978 10.054 5.637 1.00 89.00 184 SER A C 1
ATOM 1507 O O . SER A 1 184 ? -6.832 10.120 5.197 1.00 89.00 184 SER A O 1
ATOM 1509 N N . VAL A 1 185 ? -8.663 11.143 5.988 1.00 82.94 185 VAL A N 1
ATOM 1510 C CA . VAL A 1 185 ? -8.084 12.486 5.829 1.00 82.94 185 VAL A CA 1
ATOM 1511 C C . VAL A 1 185 ? -6.888 12.678 6.763 1.00 82.94 185 VAL A C 1
ATOM 1513 O O . VAL A 1 185 ? -5.835 13.119 6.315 1.00 82.94 185 VAL A O 1
ATOM 1516 N N . THR A 1 186 ? -7.039 12.285 8.030 1.00 83.25 186 THR A N 1
ATOM 1517 C CA . THR A 1 186 ? -6.032 12.488 9.081 1.00 83.25 186 THR A CA 1
ATOM 1518 C C . THR A 1 186 ? -4.950 11.415 9.113 1.00 83.25 186 THR A C 1
ATOM 1520 O O . THR A 1 186 ? -3.884 11.658 9.663 1.00 83.25 186 THR A O 1
ATOM 1523 N N . GLY A 1 187 ? -5.215 10.223 8.568 1.00 88.25 187 GLY A N 1
ATOM 1524 C CA . GLY A 1 187 ? -4.341 9.070 8.773 1.00 88.25 187 GLY A CA 1
ATOM 1525 C C . GLY A 1 187 ? -4.282 8.629 10.237 1.00 88.25 187 GLY A C 1
ATOM 1526 O O . GLY A 1 187 ? -4.930 9.201 11.119 1.00 88.25 187 GLY A O 1
ATOM 1527 N N . VAL A 1 188 ? -3.511 7.573 10.476 1.00 92.12 188 VAL A N 1
ATOM 1528 C CA . VAL A 1 188 ? -3.144 7.060 11.809 1.00 92.12 188 VAL A CA 1
ATOM 1529 C C . VAL A 1 188 ? -1.668 6.671 11.900 1.00 92.12 188 VAL A C 1
ATOM 1531 O O . VAL A 1 188 ? -1.218 6.280 12.975 1.00 92.12 188 VAL A O 1
ATOM 1534 N N . ILE A 1 189 ? -0.922 6.788 10.796 1.00 91.62 189 ILE A N 1
ATOM 1535 C CA . ILE A 1 189 ? 0.532 6.641 10.773 1.00 91.62 189 ILE A CA 1
ATOM 1536 C C . ILE A 1 189 ? 1.205 7.810 10.051 1.00 91.62 189 ILE A C 1
ATOM 1538 O O . ILE A 1 189 ? 0.581 8.478 9.222 1.00 91.62 189 ILE A O 1
ATOM 1542 N N . SER A 1 190 ? 2.490 8.011 10.326 1.00 87.75 190 SER A N 1
ATOM 1543 C CA . SER A 1 190 ? 3.384 8.893 9.571 1.00 87.75 190 SER A CA 1
ATOM 1544 C C . SER A 1 190 ? 4.581 8.122 9.010 1.00 87.75 190 SER A C 1
ATOM 1546 O O . SER A 1 190 ? 4.859 6.997 9.427 1.00 87.75 190 SER A O 1
ATOM 1548 N N . HIS A 1 191 ? 5.258 8.731 8.035 1.00 82.56 191 HIS A N 1
ATOM 1549 C CA . HIS A 1 191 ? 6.465 8.188 7.418 1.00 82.56 191 HIS A CA 1
ATOM 1550 C C . HIS A 1 191 ? 7.695 8.684 8.181 1.00 82.56 191 HIS A C 1
ATOM 1552 O O . HIS A 1 191 ? 7.991 9.877 8.128 1.00 82.56 191 HIS A O 1
ATOM 1558 N N . GLY A 1 192 ? 8.396 7.771 8.847 1.00 68.75 192 GLY A N 1
ATOM 1559 C CA . GLY A 1 192 ? 9.630 8.045 9.575 1.00 68.75 192 GLY A CA 1
ATOM 1560 C C . GLY A 1 192 ? 9.493 9.008 10.758 1.00 68.75 192 GLY A C 1
ATOM 1561 O O . GLY A 1 192 ? 8.420 9.522 11.087 1.00 68.75 192 GLY A O 1
ATOM 1562 N N . ASP A 1 193 ? 10.641 9.226 11.382 1.00 59.72 193 ASP A N 1
ATOM 1563 C CA . ASP A 1 193 ? 11.004 10.292 12.319 1.00 59.72 193 ASP A CA 1
ATOM 1564 C C . ASP A 1 193 ? 12.416 10.795 11.945 1.00 59.72 193 ASP A C 1
ATOM 1566 O O . ASP A 1 193 ? 13.009 10.296 10.982 1.00 59.72 193 ASP A O 1
ATOM 1570 N N . ASP A 1 194 ? 12.965 11.763 12.687 1.00 47.56 194 ASP A N 1
ATOM 1571 C CA . ASP A 1 194 ? 14.302 12.334 12.435 1.00 47.56 194 ASP A CA 1
ATOM 1572 C C . ASP A 1 194 ? 15.433 11.278 12.417 1.00 47.56 194 ASP A C 1
ATOM 1574 O O . ASP A 1 194 ? 16.521 11.539 11.906 1.00 47.56 194 ASP A O 1
ATOM 1578 N N . GLU A 1 195 ? 15.181 10.070 12.932 1.00 45.47 195 GLU A N 1
ATOM 1579 C CA . GLU A 1 195 ? 16.136 8.959 12.996 1.00 45.47 195 GLU A CA 1
ATOM 1580 C C . GLU A 1 195 ? 15.927 7.906 11.889 1.00 45.47 195 GLU A C 1
ATOM 1582 O O . GLU A 1 195 ? 16.809 7.083 11.633 1.00 45.47 195 GLU A O 1
ATOM 1587 N N . THR A 1 196 ? 14.779 7.910 11.199 1.00 53.81 196 THR A N 1
ATOM 1588 C CA . THR A 1 196 ? 14.380 6.849 10.256 1.00 53.81 196 THR A CA 1
ATOM 1589 C C . THR A 1 196 ? 13.835 7.399 8.941 1.00 53.81 196 THR A C 1
ATOM 1591 O O . THR A 1 196 ? 12.695 7.167 8.541 1.00 53.81 196 THR A O 1
ATOM 1594 N N . PHE A 1 197 ? 14.690 8.101 8.201 1.00 55.97 197 PHE A N 1
ATOM 1595 C CA . PHE A 1 197 ? 14.360 8.534 6.845 1.00 55.97 197 PHE A CA 1
ATOM 1596 C C . PHE A 1 197 ? 14.080 7.347 5.908 1.00 55.97 197 PHE A C 1
ATOM 1598 O O . PHE A 1 197 ? 14.617 6.245 6.063 1.00 55.97 197 PHE A O 1
ATOM 1605 N N . SER A 1 198 ? 13.242 7.596 4.902 1.00 57.25 198 SER A N 1
ATOM 1606 C CA . SER A 1 198 ? 12.969 6.656 3.814 1.00 57.25 198 SER A CA 1
ATOM 1607 C C . SER A 1 198 ? 14.240 6.396 3.002 1.00 57.25 198 SER A C 1
ATOM 1609 O O . SER A 1 198 ? 14.861 7.336 2.503 1.00 57.25 198 SER A O 1
ATOM 1611 N N . LEU A 1 199 ? 14.598 5.123 2.823 1.00 60.69 199 LEU A N 1
ATOM 1612 C CA . LEU A 1 199 ? 15.792 4.714 2.070 1.00 60.69 199 LEU A CA 1
ATOM 1613 C C . LEU A 1 199 ? 15.568 4.667 0.548 1.00 60.69 199 LEU A C 1
ATOM 1615 O O . LEU A 1 199 ? 16.508 4.435 -0.211 1.00 60.69 199 LEU A O 1
ATOM 1619 N N . ILE A 1 200 ? 14.336 4.899 0.079 1.00 56.91 200 ILE A N 1
ATOM 1620 C CA . ILE A 1 200 ? 14.015 4.913 -1.352 1.00 56.91 200 ILE A CA 1
ATOM 1621 C C . ILE A 1 200 ? 14.571 6.205 -1.974 1.00 56.91 200 ILE A C 1
ATOM 1623 O O . ILE A 1 200 ? 14.078 7.304 -1.702 1.00 56.91 200 ILE A O 1
ATOM 1627 N N . ASP A 1 201 ? 15.617 6.023 -2.784 1.00 48.50 201 ASP A N 1
ATOM 1628 C CA . ASP A 1 201 ? 16.457 6.998 -3.493 1.00 48.50 201 ASP A CA 1
ATOM 1629 C C . ASP A 1 201 ? 16.002 8.475 -3.466 1.00 48.50 201 ASP A C 1
ATOM 1631 O O . ASP A 1 201 ? 15.047 8.907 -4.122 1.00 48.50 201 ASP A O 1
ATOM 1635 N N . VAL A 1 202 ? 16.773 9.284 -2.737 1.00 48.88 202 VAL A N 1
ATOM 1636 C CA . VAL A 1 202 ? 16.626 10.741 -2.648 1.00 48.88 202 VAL A CA 1
ATOM 1637 C C . VAL A 1 202 ? 16.917 11.413 -4.004 1.00 48.88 202 VAL A C 1
ATOM 1639 O O . VAL A 1 202 ? 16.281 12.417 -4.331 1.00 48.88 202 VAL A O 1
ATOM 1642 N N . ARG A 1 203 ? 17.804 10.854 -4.848 1.00 42.78 203 ARG A N 1
ATOM 1643 C CA . ARG A 1 203 ? 18.158 11.432 -6.163 1.00 42.78 203 ARG A CA 1
ATOM 1644 C C . ARG A 1 203 ? 17.012 11.321 -7.168 1.00 42.78 203 ARG A C 1
ATOM 1646 O O . ARG A 1 203 ? 16.686 12.322 -7.809 1.00 42.78 203 ARG A O 1
ATOM 1653 N N . GLY A 1 204 ? 16.333 10.173 -7.227 1.00 45.28 204 GLY A N 1
ATOM 1654 C CA . GLY A 1 204 ? 15.107 10.007 -8.012 1.00 45.28 204 GLY A CA 1
ATOM 1655 C C . GLY A 1 204 ? 14.006 11.003 -7.625 1.00 45.28 204 GLY A C 1
ATOM 1656 O O . GLY A 1 204 ? 13.338 11.561 -8.501 1.00 45.28 204 GLY A O 1
ATOM 1657 N N . ARG A 1 205 ? 13.855 11.320 -6.328 1.00 43.09 205 ARG A N 1
ATOM 1658 C CA . ARG A 1 205 ? 12.914 12.363 -5.869 1.00 43.09 205 ARG A CA 1
ATOM 1659 C C . ARG A 1 205 ? 13.325 13.764 -6.318 1.00 43.09 205 ARG A C 1
ATOM 1661 O O . ARG A 1 205 ? 12.450 14.527 -6.723 1.00 43.09 205 ARG A O 1
ATOM 1668 N N . PHE A 1 206 ? 14.616 14.101 -6.302 1.00 41.44 206 PHE A N 1
ATOM 1669 C CA . PHE A 1 206 ? 15.109 15.400 -6.782 1.00 41.44 206 PHE A CA 1
ATOM 1670 C C . PHE A 1 206 ? 14.919 15.590 -8.293 1.00 41.44 206 PHE A C 1
ATOM 1672 O O . PHE A 1 206 ? 14.493 16.666 -8.718 1.00 41.44 206 PHE A O 1
ATOM 1679 N N . GLU A 1 207 ? 15.151 14.563 -9.116 1.00 42.41 207 GLU A N 1
ATOM 1680 C CA . GLU A 1 207 ? 14.887 14.643 -10.561 1.00 42.41 207 GLU A CA 1
ATOM 1681 C C . GLU A 1 207 ? 13.391 14.786 -10.874 1.00 42.41 207 GLU A C 1
ATOM 1683 O O . GLU A 1 207 ? 13.003 15.591 -11.729 1.00 42.41 207 GLU A O 1
ATOM 1688 N N . VAL A 1 208 ? 12.530 14.067 -10.148 1.00 42.12 208 VAL A N 1
ATOM 1689 C CA . VAL A 1 208 ? 11.071 14.211 -10.266 1.00 42.12 208 VAL A CA 1
ATOM 1690 C C . VAL A 1 208 ? 10.614 15.587 -9.772 1.00 42.12 208 VAL A C 1
ATOM 1692 O O . VAL A 1 208 ? 9.790 16.219 -10.431 1.00 42.12 208 VAL A O 1
ATOM 1695 N N . ALA A 1 209 ? 11.172 16.104 -8.673 1.00 42.25 209 ALA A N 1
ATOM 1696 C CA . ALA A 1 209 ? 10.842 17.419 -8.123 1.00 42.25 209 ALA A CA 1
ATOM 1697 C C . ALA A 1 209 ? 11.268 18.568 -9.051 1.00 42.25 209 ALA A C 1
ATOM 1699 O O . ALA A 1 209 ? 10.463 19.469 -9.305 1.00 42.25 209 ALA A O 1
ATOM 1700 N N . ARG A 1 210 ? 12.475 18.507 -9.636 1.00 39.44 210 ARG A N 1
ATOM 1701 C CA . ARG A 1 210 ? 12.965 19.504 -10.607 1.00 39.44 210 ARG A CA 1
ATOM 1702 C C . ARG A 1 210 ? 12.120 19.516 -11.883 1.00 39.44 210 ARG A C 1
ATOM 1704 O O . ARG A 1 210 ? 11.857 20.575 -12.445 1.00 39.44 210 ARG A O 1
ATOM 1711 N N . ASN A 1 211 ? 11.617 18.351 -12.290 1.00 42.03 211 ASN A N 1
ATOM 1712 C CA . ASN A 1 211 ? 10.668 18.235 -13.394 1.00 42.03 211 ASN A CA 1
ATOM 1713 C C . ASN A 1 211 ? 9.230 18.621 -12.991 1.00 42.03 211 ASN A C 1
ATOM 1715 O O . ASN A 1 211 ? 8.465 19.073 -13.840 1.00 42.03 211 ASN A O 1
ATOM 1719 N N . SER A 1 212 ? 8.850 18.529 -11.713 1.00 40.41 212 SER A N 1
ATOM 1720 C CA . SER A 1 212 ? 7.477 18.765 -11.240 1.00 40.41 212 SER A CA 1
ATOM 1721 C C . SER A 1 212 ? 6.969 20.195 -11.462 1.00 40.41 212 SER A C 1
ATOM 1723 O O . SER A 1 212 ? 5.780 20.371 -11.720 1.00 40.41 212 SER A O 1
ATOM 1725 N N . LEU A 1 213 ? 7.843 21.212 -11.441 1.00 36.38 213 LEU A N 1
ATOM 1726 C CA . LEU A 1 213 ? 7.464 22.606 -11.717 1.00 36.38 213 LEU A CA 1
ATOM 1727 C C . LEU A 1 213 ? 7.045 22.790 -13.190 1.00 36.38 213 LEU A C 1
ATOM 1729 O O . LEU A 1 213 ? 6.030 23.418 -13.485 1.00 36.38 213 LEU A O 1
ATOM 1733 N N . LEU A 1 214 ? 7.772 22.149 -14.113 1.00 37.03 214 LEU A N 1
ATOM 1734 C CA . LEU A 1 214 ? 7.459 22.113 -15.547 1.00 37.03 214 LEU A CA 1
ATOM 1735 C C . LEU A 1 214 ? 6.301 21.150 -15.880 1.00 37.03 214 LEU A C 1
ATOM 1737 O O . LEU A 1 214 ? 5.568 21.377 -16.843 1.00 37.03 214 LEU A O 1
ATOM 1741 N N . TYR A 1 215 ? 6.100 20.099 -15.081 1.00 38.66 215 TYR A N 1
ATOM 1742 C CA . TYR A 1 215 ? 4.988 19.147 -15.209 1.00 38.66 215 TYR A CA 1
ATOM 1743 C C . TYR A 1 215 ? 3.663 19.684 -14.650 1.00 38.66 215 TYR A C 1
ATOM 1745 O O . TYR A 1 215 ? 2.613 19.388 -15.210 1.00 38.66 215 TYR A O 1
ATOM 1753 N N . ARG A 1 216 ? 3.678 20.503 -13.589 1.00 38.81 216 ARG A N 1
ATOM 1754 C CA . ARG A 1 216 ? 2.469 21.156 -13.047 1.00 38.81 216 ARG A CA 1
ATOM 1755 C C . ARG A 1 216 ? 1.859 22.156 -14.033 1.00 38.81 216 ARG A C 1
ATOM 1757 O O . ARG A 1 216 ? 0.642 22.295 -14.062 1.00 38.81 216 ARG A O 1
ATOM 1764 N N . LEU A 1 217 ? 2.688 22.793 -14.865 1.00 35.44 217 LEU A N 1
ATOM 1765 C CA . LEU A 1 217 ? 2.257 23.689 -15.947 1.00 35.44 217 LEU A CA 1
ATOM 1766 C C . LEU A 1 217 ? 1.866 22.952 -17.238 1.00 35.44 217 LEU A C 1
ATOM 1768 O O . LEU A 1 217 ? 1.198 23.521 -18.099 1.00 35.44 217 LEU A O 1
ATOM 1772 N N . ARG A 1 218 ? 2.249 21.680 -17.398 1.00 34.72 218 ARG A N 1
ATOM 1773 C CA . ARG A 1 218 ? 1.936 20.891 -18.590 1.00 34.72 218 ARG A CA 1
ATOM 1774 C C . ARG A 1 218 ? 0.788 19.924 -18.304 1.00 34.72 218 ARG A C 1
ATOM 1776 O O . ARG A 1 218 ? 0.968 18.865 -17.721 1.00 34.72 218 ARG A O 1
ATOM 1783 N N . LEU A 1 219 ? -0.360 20.196 -18.923 1.00 42.12 219 LEU A N 1
ATOM 1784 C CA . LEU A 1 219 ? -1.379 19.191 -19.275 1.00 42.12 219 LEU A CA 1
ATOM 1785 C C . LEU A 1 219 ? -0.834 18.032 -20.134 1.00 42.12 219 LEU A C 1
ATOM 1787 O O . LEU A 1 219 ? -1.584 17.125 -20.483 1.00 42.12 219 LEU A O 1
ATOM 1791 N N . ARG A 1 220 ? 0.463 18.027 -20.468 1.00 40.00 220 ARG A N 1
ATOM 1792 C CA . ARG A 1 220 ? 1.130 16.853 -21.009 1.00 40.00 220 ARG A CA 1
ATOM 1793 C C . ARG A 1 220 ? 1.215 15.805 -19.902 1.00 40.00 220 ARG A C 1
ATOM 1795 O O . ARG A 1 220 ? 2.234 15.662 -19.233 1.00 40.00 220 ARG A O 1
ATOM 1802 N N . CYS A 1 221 ? 0.186 14.961 -19.818 1.00 45.16 221 CYS A N 1
ATOM 1803 C CA . CYS A 1 221 ? 0.475 13.533 -19.813 1.00 45.16 221 CYS A CA 1
ATOM 1804 C C . CYS A 1 221 ? 1.613 13.373 -20.830 1.00 45.16 221 CYS A C 1
ATOM 1806 O O . CYS A 1 221 ? 1.454 13.820 -21.968 1.00 45.16 221 CYS A O 1
ATOM 1808 N N . ASN A 1 222 ? 2.792 12.897 -20.432 1.00 49.16 222 ASN A N 1
ATOM 1809 C CA . ASN A 1 222 ? 3.777 12.482 -21.423 1.00 49.16 222 ASN A CA 1
ATOM 1810 C C . ASN A 1 222 ? 3.125 11.307 -22.148 1.00 49.16 222 ASN A C 1
ATOM 1812 O O . ASN A 1 222 ? 3.278 10.163 -21.729 1.00 49.16 222 ASN A O 1
ATOM 1816 N N . LEU A 1 223 ? 2.288 11.633 -23.136 1.00 59.72 223 LEU A N 1
ATOM 1817 C CA . LEU A 1 223 ? 1.526 10.713 -23.946 1.00 59.72 223 LEU A CA 1
ATOM 1818 C C . LEU A 1 223 ? 2.595 9.943 -24.687 1.00 59.72 223 LEU A C 1
ATOM 1820 O O . LEU A 1 223 ? 3.174 10.420 -25.663 1.00 59.72 223 LEU A O 1
ATOM 1824 N N . ARG A 1 224 ? 2.947 8.789 -24.132 1.00 68.88 224 ARG A N 1
ATOM 1825 C CA . ARG A 1 224 ? 3.866 7.899 -24.809 1.00 68.88 224 ARG A CA 1
ATOM 1826 C C . ARG A 1 224 ? 3.173 7.402 -26.068 1.00 68.88 224 ARG A C 1
ATOM 1828 O O . ARG A 1 224 ? 1.941 7.354 -26.103 1.00 68.88 224 ARG A O 1
ATOM 1835 N N . PRO A 1 225 ? 3.935 7.065 -27.109 1.00 72.81 225 PRO A N 1
ATOM 1836 C CA . PRO A 1 225 ? 3.371 6.424 -28.280 1.00 72.81 225 PRO A CA 1
ATOM 1837 C C . PRO A 1 225 ? 2.521 5.208 -27.884 1.00 72.81 225 PRO A C 1
ATOM 1839 O O . PRO A 1 225 ? 2.972 4.372 -27.100 1.00 72.81 225 PRO A O 1
ATOM 1842 N N . LEU A 1 226 ? 1.306 5.105 -28.433 1.00 74.81 226 LEU A N 1
ATOM 1843 C CA . LEU A 1 226 ? 0.390 3.982 -28.187 1.00 74.81 226 LEU A CA 1
ATOM 1844 C C . LEU A 1 226 ? 1.033 2.626 -28.525 1.00 74.81 226 LEU A C 1
ATOM 1846 O O . LEU A 1 226 ? 0.741 1.641 -27.865 1.00 74.81 226 LEU A O 1
ATOM 1850 N N . GLN A 1 227 ? 1.965 2.599 -29.485 1.00 76.94 227 GLN A N 1
ATOM 1851 C CA . GLN A 1 227 ? 2.739 1.415 -29.891 1.00 76.94 227 GLN A CA 1
ATOM 1852 C C . GLN A 1 227 ? 3.539 0.749 -28.754 1.00 76.94 227 GLN A C 1
ATOM 1854 O O . GLN A 1 227 ? 4.052 -0.350 -28.921 1.00 76.94 227 GLN A O 1
ATOM 1859 N N . HIS A 1 228 ? 3.700 1.425 -27.614 1.00 77.00 228 HIS A N 1
ATOM 1860 C CA . HIS A 1 228 ? 4.342 0.871 -26.424 1.00 77.00 228 HIS A CA 1
ATOM 1861 C C . HIS A 1 228 ? 3.370 0.148 -25.486 1.00 77.00 228 HIS A C 1
ATOM 1863 O O . HIS A 1 228 ? 3.780 -0.236 -24.399 1.00 77.00 228 HIS A O 1
ATOM 1869 N N . PHE A 1 229 ? 2.105 -0.002 -25.869 1.00 79.19 229 PHE A N 1
ATOM 1870 C CA . PHE A 1 229 ? 1.065 -0.646 -25.075 1.00 79.19 229 PHE A CA 1
ATOM 1871 C C . PHE A 1 229 ? 0.399 -1.726 -25.916 1.00 79.19 229 PHE A C 1
ATOM 1873 O O . PHE A 1 229 ? 0.289 -1.585 -27.135 1.00 79.19 229 PHE A O 1
ATOM 1880 N N . GLU A 1 230 ? -0.072 -2.787 -25.267 1.00 81.56 230 GLU A N 1
ATOM 1881 C CA . GLU A 1 230 ? -0.744 -3.892 -25.954 1.00 81.56 230 GLU A CA 1
ATOM 1882 C C . GLU A 1 230 ? -2.030 -3.413 -26.636 1.00 81.56 230 GLU A C 1
ATOM 1884 O O . GLU A 1 230 ? -2.417 -3.918 -27.687 1.00 81.56 230 GLU A O 1
ATOM 1889 N N . ASN A 1 231 ? -2.711 -2.431 -26.036 1.00 84.56 231 ASN A N 1
ATOM 1890 C CA . ASN A 1 231 ? -3.935 -1.846 -26.569 1.00 84.56 231 ASN A CA 1
ATOM 1891 C C . ASN A 1 231 ? -4.241 -0.465 -25.958 1.00 84.56 231 ASN A C 1
ATOM 1893 O O . ASN A 1 231 ? -3.658 -0.027 -24.963 1.00 84.56 231 ASN A O 1
ATOM 1897 N N . PHE A 1 232 ? -5.224 0.224 -26.545 1.00 84.38 232 PHE A N 1
ATOM 1898 C CA . PHE A 1 232 ? -5.681 1.540 -26.088 1.00 84.38 232 PHE A CA 1
ATOM 1899 C C . PHE A 1 232 ? -6.283 1.525 -24.675 1.00 84.38 232 PHE A C 1
ATOM 1901 O O . PHE A 1 232 ? -6.186 2.507 -23.939 1.00 84.38 232 PHE A O 1
ATOM 1908 N N . THR A 1 233 ? -6.876 0.409 -24.248 1.00 84.94 233 THR A N 1
ATOM 1909 C CA . THR A 1 233 ? -7.407 0.281 -22.887 1.00 84.94 233 THR A CA 1
ATOM 1910 C C . THR A 1 233 ? -6.284 0.272 -21.851 1.00 84.94 233 THR A C 1
ATOM 1912 O O . THR A 1 233 ? -6.391 0.959 -20.833 1.00 84.94 233 THR A O 1
ATOM 1915 N N . GLU A 1 234 ? -5.198 -0.457 -22.107 1.00 79.88 234 GLU A N 1
ATOM 1916 C CA . GLU A 1 234 ? -4.000 -0.454 -21.265 1.00 79.88 234 GLU A CA 1
ATOM 1917 C C . GLU A 1 234 ? -3.374 0.942 -21.216 1.00 79.88 234 GLU A C 1
ATOM 1919 O O . GLU A 1 234 ? -3.108 1.455 -20.128 1.00 79.88 234 GLU A O 1
ATOM 1924 N N . TYR A 1 235 ? -3.252 1.597 -22.372 1.00 81.69 235 TYR A N 1
ATOM 1925 C CA . TYR A 1 235 ? -2.774 2.974 -22.481 1.00 81.69 235 TYR A CA 1
ATOM 1926 C C . TYR A 1 235 ? -3.536 3.939 -21.563 1.00 81.69 235 TYR A C 1
ATOM 1928 O O . TYR A 1 235 ? -2.942 4.649 -20.744 1.00 81.69 235 TYR A O 1
ATOM 1936 N N . LEU A 1 236 ? -4.870 3.933 -21.656 1.00 81.69 236 LEU A N 1
ATOM 1937 C CA . LEU A 1 236 ? -5.723 4.785 -20.831 1.00 81.69 236 LEU A CA 1
ATOM 1938 C C . LEU A 1 236 ? -5.581 4.458 -19.342 1.00 81.69 236 LEU A C 1
ATOM 1940 O O . LEU A 1 236 ? -5.470 5.374 -18.525 1.00 81.69 236 LEU A O 1
ATOM 1944 N N . ARG A 1 237 ? -5.558 3.170 -18.979 1.00 79.62 237 ARG A N 1
ATOM 1945 C CA . ARG A 1 237 ? -5.420 2.712 -17.585 1.00 79.62 237 ARG A CA 1
ATOM 1946 C C . ARG A 1 237 ? -4.064 3.040 -16.971 1.00 79.62 237 ARG A C 1
ATOM 1948 O O . ARG A 1 237 ? -4.009 3.265 -15.762 1.00 79.62 237 ARG A O 1
ATOM 1955 N N . ALA A 1 238 ? -3.002 3.043 -17.770 1.00 74.75 238 ALA A N 1
ATOM 1956 C CA . ALA A 1 238 ? -1.641 3.270 -17.303 1.00 74.75 238 ALA A CA 1
ATOM 1957 C C . ALA A 1 238 ? -1.279 4.761 -17.240 1.00 74.75 238 ALA A C 1
ATOM 1959 O O . ALA A 1 238 ? -0.664 5.186 -16.265 1.00 74.75 238 ALA A O 1
ATOM 1960 N N . LEU A 1 239 ? -1.662 5.561 -18.244 1.00 76.12 239 LEU A N 1
ATOM 1961 C CA . LEU A 1 239 ? -1.175 6.942 -18.373 1.00 76.12 239 LEU A CA 1
ATOM 1962 C C . LEU A 1 239 ? -2.224 8.020 -18.096 1.00 76.12 239 LEU A C 1
ATOM 1964 O O . LEU A 1 239 ? -1.874 9.091 -17.599 1.00 76.12 239 LEU A O 1
ATOM 1968 N N . PHE A 1 240 ? -3.492 7.775 -18.425 1.00 76.44 240 PHE A N 1
ATOM 1969 C CA . PHE A 1 240 ? -4.508 8.832 -18.433 1.00 76.44 240 PHE A CA 1
ATOM 1970 C C . PHE A 1 240 ? -5.408 8.803 -17.195 1.00 76.44 240 PHE A C 1
ATOM 1972 O O . PHE A 1 240 ? -5.528 9.801 -16.479 1.00 76.44 240 PHE A O 1
ATOM 1979 N N . LEU A 1 241 ? -6.003 7.642 -16.907 1.00 81.31 241 LEU A N 1
ATOM 1980 C CA . LEU A 1 241 ? -6.936 7.460 -15.797 1.00 81.31 241 LEU A CA 1
ATOM 1981 C C . LEU A 1 241 ? -6.336 7.840 -14.436 1.00 81.31 241 LEU A C 1
ATOM 1983 O O . LEU A 1 241 ? -7.014 8.585 -13.730 1.00 81.31 241 LEU A O 1
ATOM 1987 N N . PRO A 1 242 ? -5.091 7.454 -14.071 1.00 79.88 242 PRO A N 1
ATOM 1988 C CA . PRO A 1 242 ? -4.538 7.791 -12.758 1.00 79.88 242 PRO A CA 1
ATOM 1989 C C . PRO A 1 242 ? -4.547 9.297 -12.465 1.00 79.88 242 PRO A C 1
ATOM 1991 O O . PRO A 1 242 ? -4.946 9.715 -11.377 1.00 79.88 242 PRO A O 1
ATOM 1994 N N . GLY A 1 243 ? -4.180 10.123 -13.453 1.00 77.62 243 GLY A N 1
ATOM 1995 C CA . GLY A 1 243 ? -4.155 11.579 -13.308 1.00 77.62 243 GLY A CA 1
ATOM 1996 C C . GLY A 1 243 ? -5.546 12.188 -13.126 1.00 77.62 243 GLY A C 1
ATOM 1997 O O . GLY A 1 243 ? -5.725 13.082 -12.296 1.00 77.62 243 GLY A O 1
ATOM 1998 N N . ILE A 1 244 ? -6.546 11.688 -13.858 1.00 83.81 244 ILE A N 1
ATOM 1999 C CA . ILE A 1 244 ? -7.939 12.140 -13.718 1.00 83.81 244 ILE A CA 1
ATOM 2000 C C . ILE A 1 244 ? -8.505 11.720 -12.369 1.00 83.81 244 ILE A C 1
ATOM 2002 O O . ILE A 1 244 ? -9.028 12.560 -11.635 1.00 83.81 244 ILE A O 1
ATOM 2006 N N . THR A 1 245 ? -8.383 10.439 -12.025 1.00 85.88 245 THR A N 1
ATOM 2007 C CA . THR A 1 245 ? -8.946 9.912 -10.784 1.00 85.88 245 THR A CA 1
ATOM 2008 C C . THR A 1 245 ? -8.315 10.568 -9.562 1.00 85.88 245 THR A C 1
ATOM 2010 O O . THR A 1 245 ? -9.033 10.915 -8.631 1.00 85.88 245 THR A O 1
ATOM 2013 N N . TRP A 1 246 ? -7.006 10.854 -9.601 1.00 81.56 246 TRP A N 1
ATOM 2014 C CA . TRP A 1 246 ? -6.333 11.589 -8.530 1.00 81.56 246 TRP A CA 1
ATOM 2015 C C . TRP A 1 246 ? -6.909 12.998 -8.347 1.00 81.56 246 TRP A C 1
ATOM 2017 O O . TRP A 1 246 ? -7.183 13.406 -7.221 1.00 81.56 246 TRP A O 1
ATOM 2027 N N . ARG A 1 247 ? -7.157 13.743 -9.435 1.00 83.31 247 ARG A N 1
ATOM 2028 C CA . ARG A 1 247 ? -7.770 15.083 -9.349 1.00 83.31 247 ARG A CA 1
ATOM 2029 C C . ARG A 1 247 ? -9.184 15.025 -8.775 1.00 83.31 247 ARG A C 1
ATOM 2031 O O . ARG A 1 247 ? -9.522 15.853 -7.931 1.00 83.31 247 ARG A O 1
ATOM 2038 N N . LEU A 1 248 ? -9.985 14.046 -9.203 1.00 87.19 248 LEU A N 1
ATOM 2039 C CA . LEU A 1 248 ? -11.326 13.824 -8.657 1.00 87.19 248 LEU A CA 1
ATOM 2040 C C . LEU A 1 248 ? -11.267 13.533 -7.156 1.00 87.19 248 LEU A C 1
ATOM 2042 O O . LEU A 1 248 ? -12.013 14.137 -6.387 1.00 87.19 248 LEU A O 1
ATOM 2046 N N . ASP A 1 249 ? -10.348 12.673 -6.723 1.00 87.50 249 ASP A N 1
ATOM 2047 C CA . ASP A 1 249 ? -10.170 12.370 -5.306 1.00 87.50 249 ASP A CA 1
ATOM 2048 C C . ASP A 1 249 ? -9.672 13.579 -4.510 1.00 87.50 249 ASP A C 1
ATOM 2050 O O . ASP A 1 249 ? -10.189 13.833 -3.426 1.00 87.50 249 ASP A O 1
ATOM 2054 N N . VAL A 1 250 ? -8.768 14.403 -5.056 1.00 83.12 250 VAL A N 1
ATOM 2055 C CA . VAL A 1 250 ? -8.347 15.663 -4.415 1.00 83.12 250 VAL A CA 1
ATOM 2056 C C . VAL A 1 250 ? -9.538 16.593 -4.182 1.00 83.12 250 VAL A C 1
ATOM 2058 O O . VAL A 1 250 ? -9.666 17.149 -3.090 1.00 83.12 250 VAL A O 1
ATOM 2061 N N . ILE A 1 251 ? -10.410 16.764 -5.179 1.00 86.19 251 ILE A N 1
ATOM 2062 C CA . ILE A 1 251 ? -11.608 17.607 -5.056 1.00 86.19 251 ILE A CA 1
ATOM 2063 C C . ILE A 1 251 ? -12.550 17.029 -3.992 1.00 86.19 251 ILE A C 1
ATOM 2065 O O . ILE A 1 251 ? -12.975 17.750 -3.089 1.00 86.19 251 ILE A O 1
ATOM 2069 N N . ARG A 1 252 ? -12.822 15.720 -4.046 1.00 86.44 252 ARG A N 1
ATOM 2070 C CA . ARG A 1 252 ? -13.700 15.033 -3.085 1.00 86.44 252 ARG A CA 1
ATOM 2071 C C . ARG A 1 252 ? -13.165 15.115 -1.656 1.00 86.44 252 ARG A C 1
ATOM 2073 O O . ARG A 1 252 ? -13.935 15.392 -0.743 1.00 86.44 252 ARG A O 1
ATOM 2080 N N . MET A 1 253 ? -11.863 14.913 -1.451 1.00 83.31 253 MET A N 1
ATOM 2081 C CA . MET A 1 253 ? -11.262 14.957 -0.115 1.00 83.31 253 MET A CA 1
ATOM 2082 C C . MET A 1 253 ? -11.270 16.368 0.472 1.00 83.31 253 MET A C 1
ATOM 2084 O O . MET A 1 253 ? -11.516 16.510 1.665 1.00 83.31 253 MET A O 1
ATOM 2088 N N . LYS A 1 254 ? -11.078 17.412 -0.350 1.00 81.00 254 LYS A N 1
ATOM 2089 C CA . LYS A 1 254 ? -11.249 18.801 0.104 1.00 81.00 254 LYS A CA 1
ATOM 2090 C C . LYS A 1 254 ? -12.673 19.045 0.596 1.00 81.00 254 LYS A C 1
ATOM 2092 O O . LYS A 1 254 ? -12.845 19.544 1.700 1.00 81.00 254 LYS A O 1
ATOM 2097 N N . LEU A 1 255 ? -13.679 18.634 -0.177 1.00 81.44 255 LEU A N 1
ATOM 2098 C CA . LEU A 1 255 ? -15.083 18.767 0.225 1.00 81.44 255 LEU A CA 1
ATOM 2099 C C . LEU A 1 255 ? -15.377 18.029 1.538 1.00 81.44 255 LEU A C 1
ATOM 2101 O O . LEU A 1 255 ? -16.064 18.566 2.394 1.00 81.44 255 LEU A O 1
ATOM 2105 N N . PHE A 1 256 ? -14.823 16.829 1.731 1.00 76.69 256 PHE A N 1
ATOM 2106 C CA . PHE A 1 256 ? -15.012 16.072 2.972 1.00 76.69 256 PHE A CA 1
ATOM 2107 C C . PHE A 1 256 ? -14.268 16.619 4.186 1.00 76.69 256 PHE A C 1
ATOM 2109 O O . PHE A 1 256 ? -14.597 16.207 5.291 1.00 76.69 256 PHE A O 1
ATOM 2116 N N . TYR A 1 257 ? -13.258 17.463 3.999 1.00 70.12 257 TYR A N 1
ATOM 2117 C CA . TYR A 1 257 ? -12.547 18.087 5.112 1.00 70.12 257 TYR A CA 1
ATOM 2118 C C . TYR A 1 257 ? -13.298 19.303 5.662 1.00 70.12 257 TYR A C 1
ATOM 2120 O O . TYR A 1 257 ? -13.276 19.540 6.863 1.00 70.12 257 TYR A O 1
ATOM 2128 N N . PHE A 1 258 ? -14.005 20.033 4.796 1.00 68.31 258 PHE A N 1
ATOM 2129 C CA . PHE A 1 258 ? -14.819 21.187 5.192 1.00 68.31 258 PHE A CA 1
ATOM 2130 C C . PHE A 1 258 ? -16.236 20.822 5.678 1.00 68.31 258 PHE A C 1
ATOM 2132 O O . PHE A 1 258 ? -16.964 21.713 6.109 1.00 68.31 258 PHE A O 1
ATOM 2139 N N . LEU A 1 259 ? -16.622 19.540 5.611 1.00 60.78 259 LEU A N 1
ATOM 2140 C CA . LEU A 1 259 ? -17.916 18.993 6.052 1.00 60.78 259 LEU A CA 1
ATOM 2141 C C . LEU A 1 259 ? -17.743 18.044 7.246 1.00 60.78 259 LEU A C 1
ATOM 2143 O O . LEU A 1 259 ? -18.324 18.321 8.316 1.00 60.78 259 LEU A O 1
#

Secondary structure (DSSP, 8-state):
-PPEEEEEEE-TT-STHHHHHHHHTT-SSEEEEEEE-----TTT-S----HHHHHHHHSSPPPHHHHHHHHHHHHHHHHHTT-SS-EEEEETTEE-S-HHHHHHHHHHHHHHHTTSSEEEEEEES-GGGTTS-----EEE-SS----SSEEEE-HHHHHHHHHHTTTS-S-TT----SPEEEEESS-S-EE--TT----S-HHHHHHHHHHHHHHHS--------GGGSSSHHHHIIIIIHHHHHHHHHHHHHHHHH--

Foldseek 3Di:
DAAAEEEEEEAPPDPLQVQVVVLVVVDPRYDYDYDYQQQADPVPDPAAAPQLLLCLQVVGGADSVQLSQLVSLLVVLVVCLPPLWKHKYFYSQKDFPDSVLVVVLQCVCCVVDQPHLEKEALDAPDPVQQPDDDDNDKDWAPAWDDRSGIMIGHSNNSNFLNVQCVNSSDGSRARPTPRIYIYGNNGRIDGHDPVDHDPRDPVVVVVCVVCVVVVVVDPDLVQPPQVSDPHPVRSCSRGPVNVVRSVVRVVVSVVVSVD